Protein AF-A0A7X7U527-F1 (afdb_monomer_lite)

Foldseek 3Di:
DDPDDDDQCPPNDPDDDDDDDDPFFDFDQDPVRDTDGDWDDDALWALFHGIDDDDDDDFAKDKDKDFPADDDPPDQADWDFDKDWPDDGGQTWIWTWTFGAAFAIKIWTDPDGSHGIDIDHDPPHHPRDMDMDIDHFFDQWWKKKKWAFPVGQIDIDTDPDSCPRRDPDDDDDDDDCCNTVVSVHPPVGTDDMDIDTHDPVDDDPRGGHDDDDDDDDDDDPDPDD

Radius of gyration: 27.92 Å; chains: 1; bounding box: 60×50×92 Å

pLDDT: mean 86.86, std 13.05, range [37.19, 98.44]

Secondary structure (DSSP, 8-state):
--SS---TTGGG---------------EE-TTS-EE----SS-SSSSS-----------SSEEEEEEE-----SSTT--EEEEEES-SSTT--EEEEEE-SSS-EEEEEE-STTPPPEEEEETT--SSEEEEEEE-SPPP--EEEEEEETT--EEEEE-S-TTGGG-SS-------THHHHTTT--TTSEEEEEEEES-TTSPPTT------------SPPPPP-

Structure (mmCIF, N/CA/C/O backbone):
data_AF-A0A7X7U527-F1
#
_entry.id   AF-A0A7X7U527-F1
#
loop_
_atom_site.group_PDB
_atom_site.id
_atom_site.type_symbol
_atom_site.label_atom_id
_atom_site.label_alt_id
_atom_site.label_comp_id
_atom_site.label_asym_id
_atom_site.label_entity_id
_atom_site.label_seq_id
_atom_site.pdbx_PDB_ins_code
_atom_site.Cartn_x
_atom_site.Cartn_y
_atom_site.Cartn_z
_atom_site.occupancy
_atom_site.B_iso_or_equiv
_atom_site.auth_seq_id
_atom_site.auth_comp_id
_atom_site.auth_asym_id
_atom_site.auth_atom_id
_atom_site.pdbx_PDB_model_num
ATOM 1 N N . SER A 1 1 ? 22.675 23.707 -25.597 1.00 51.88 1 SER A N 1
ATOM 2 C CA . SER A 1 1 ? 22.208 25.063 -25.953 1.00 51.88 1 SER A CA 1
ATOM 3 C C . SER A 1 1 ? 23.170 25.639 -26.972 1.00 51.88 1 SER A C 1
ATOM 5 O O . SER A 1 1 ? 24.309 25.195 -27.008 1.00 51.88 1 SER A O 1
ATOM 7 N N . TRP A 1 2 ? 22.719 26.566 -27.815 1.00 77.50 2 TRP A N 1
ATOM 8 C CA . TRP A 1 2 ? 23.612 27.334 -28.685 1.00 77.50 2 TRP A CA 1
ATOM 9 C C . TRP A 1 2 ? 23.976 28.637 -27.975 1.00 77.50 2 TRP A C 1
ATOM 11 O O . TRP A 1 2 ? 23.095 29.243 -27.363 1.00 77.50 2 TRP A O 1
ATOM 21 N N . ASP A 1 3 ? 25.237 29.059 -28.061 1.00 84.50 3 ASP A N 1
ATOM 22 C CA . ASP A 1 3 ? 25.720 30.286 -27.406 1.00 84.50 3 ASP A CA 1
ATOM 23 C C . ASP A 1 3 ? 25.135 31.560 -28.038 1.00 84.50 3 ASP A C 1
ATOM 25 O O . ASP A 1 3 ? 25.077 32.612 -27.406 1.00 84.50 3 ASP A O 1
ATOM 29 N N . THR A 1 4 ? 24.639 31.459 -29.274 1.00 86.25 4 THR A N 1
ATOM 30 C CA . THR A 1 4 ? 23.891 32.511 -29.965 1.00 86.25 4 THR A CA 1
ATOM 31 C C . THR A 1 4 ? 22.612 31.958 -30.603 1.00 86.25 4 THR A C 1
ATOM 33 O O . THR A 1 4 ? 22.600 30.807 -31.063 1.00 86.25 4 THR A O 1
ATOM 36 N N . PRO A 1 5 ? 21.524 32.756 -30.659 1.00 84.88 5 PRO A N 1
ATOM 37 C CA . PRO A 1 5 ? 20.287 32.361 -31.324 1.00 84.88 5 PRO A CA 1
ATOM 38 C C . PRO A 1 5 ? 20.534 31.978 -32.783 1.00 84.88 5 PRO A C 1
ATOM 40 O O . PRO A 1 5 ? 21.159 32.721 -33.537 1.00 84.88 5 PRO A O 1
ATOM 43 N N . GLN A 1 6 ? 20.031 30.813 -33.180 1.00 89.75 6 GLN A N 1
ATOM 44 C CA . GLN A 1 6 ? 20.189 30.305 -34.536 1.00 89.75 6 GLN A CA 1
ATOM 45 C C . GLN A 1 6 ? 18.969 30.684 -35.378 1.00 89.75 6 GLN A C 1
ATOM 47 O O . GLN A 1 6 ? 17.833 30.442 -34.972 1.00 89.75 6 GLN A O 1
ATOM 52 N N . ASN A 1 7 ? 19.200 31.246 -36.565 1.00 88.38 7 ASN A N 1
ATOM 53 C CA . ASN A 1 7 ? 18.138 31.528 -37.525 1.00 88.38 7 ASN A CA 1
ATOM 54 C C . ASN A 1 7 ? 17.883 30.294 -38.407 1.00 88.38 7 ASN A C 1
ATOM 56 O O . ASN A 1 7 ? 18.724 29.938 -39.227 1.00 88.38 7 ASN A O 1
ATOM 60 N N . TRP A 1 8 ? 16.735 29.637 -38.229 1.00 83.19 8 TRP A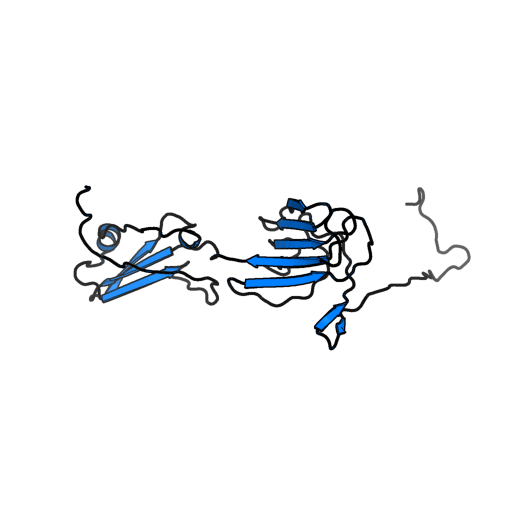 N 1
ATOM 61 C CA . TRP A 1 8 ? 16.410 28.363 -38.891 1.00 83.19 8 TRP A CA 1
ATOM 62 C C . TRP A 1 8 ? 15.622 28.531 -40.196 1.00 83.19 8 TRP A C 1
ATOM 64 O O . TRP A 1 8 ? 15.306 27.539 -40.839 1.00 83.19 8 TRP A O 1
ATOM 74 N N . THR A 1 9 ? 15.333 29.768 -40.610 1.00 87.00 9 THR A N 1
ATOM 75 C CA . THR A 1 9 ? 14.643 30.071 -41.880 1.00 87.00 9 THR A CA 1
ATOM 76 C C . THR A 1 9 ? 15.610 30.340 -43.037 1.00 87.00 9 THR A C 1
ATOM 78 O O . THR A 1 9 ? 15.197 30.680 -44.148 1.00 87.00 9 THR A O 1
ATOM 81 N N . VAL A 1 10 ? 16.920 30.213 -42.794 1.00 88.00 10 VAL A N 1
ATOM 82 C CA . VAL A 1 10 ? 17.952 30.406 -43.820 1.00 88.00 10 VAL A CA 1
ATOM 83 C C . VAL A 1 10 ? 17.762 29.426 -44.981 1.00 88.00 10 VAL A C 1
ATOM 85 O O . VAL A 1 10 ? 17.301 28.302 -44.801 1.00 88.00 10 VAL A O 1
ATOM 88 N N . ASN A 1 11 ? 18.132 29.857 -46.189 1.00 78.81 11 ASN A N 1
ATOM 89 C CA . ASN A 1 11 ? 18.044 29.061 -47.420 1.00 78.81 11 ASN A CA 1
ATOM 90 C C . ASN A 1 11 ? 16.629 28.569 -47.780 1.00 78.81 11 ASN A C 1
ATOM 92 O O . ASN A 1 11 ? 16.487 27.555 -48.457 1.00 78.81 11 ASN A O 1
ATOM 96 N N . GLY A 1 12 ? 15.586 29.290 -47.351 1.00 88.25 12 GLY A N 1
ATOM 97 C CA . GLY A 1 12 ? 14.199 28.947 -47.676 1.00 88.25 12 GLY A CA 1
ATOM 98 C C . GLY A 1 12 ? 13.681 27.715 -46.935 1.00 88.25 12 GLY A C 1
ATOM 99 O O . GLY A 1 12 ? 12.688 27.135 -47.359 1.00 88.25 12 GLY A O 1
ATOM 100 N N . ALA A 1 13 ? 14.349 27.308 -45.850 1.00 80.44 13 ALA A N 1
ATOM 101 C CA . ALA A 1 13 ? 13.876 26.236 -44.990 1.00 80.44 13 ALA A CA 1
ATOM 102 C C . ALA A 1 13 ? 12.541 26.627 -44.335 1.00 80.44 13 ALA A C 1
ATOM 104 O O . ALA A 1 13 ? 12.463 27.597 -43.580 1.00 80.44 13 ALA A O 1
ATOM 105 N N . ASP A 1 14 ? 11.498 25.853 -44.622 1.00 88.50 14 ASP A N 1
ATOM 106 C CA . ASP A 1 14 ? 10.145 26.023 -44.081 1.00 88.50 14 ASP A CA 1
ATOM 107 C C . ASP A 1 14 ? 9.706 24.850 -43.188 1.00 88.50 14 ASP A C 1
ATOM 109 O O . ASP A 1 14 ? 8.730 24.955 -42.447 1.00 88.50 14 ASP A O 1
ATOM 113 N N . THR A 1 15 ? 10.451 23.742 -43.225 1.00 77.25 15 THR A N 1
ATOM 114 C CA . THR A 1 15 ? 10.067 22.478 -42.602 1.00 77.25 15 THR A CA 1
ATOM 115 C C . THR A 1 15 ? 11.208 21.914 -41.762 1.00 77.25 15 THR A C 1
ATOM 117 O O . THR A 1 15 ? 12.285 21.598 -42.267 1.00 77.25 15 THR A O 1
ATOM 120 N N . LEU A 1 16 ? 10.946 21.705 -40.470 1.00 77.56 16 LEU A N 1
ATOM 121 C CA . LEU A 1 16 ? 11.789 20.892 -39.596 1.00 77.56 16 LEU A CA 1
ATOM 122 C C . LEU A 1 16 ? 11.308 19.439 -39.648 1.00 77.56 16 LEU A C 1
ATOM 124 O O . LEU A 1 16 ? 10.188 19.141 -39.240 1.00 77.56 16 LEU A O 1
ATOM 128 N N . SER A 1 17 ? 12.162 18.528 -40.110 1.00 71.31 17 SER A N 1
ATOM 129 C CA . SER A 1 17 ? 11.880 17.089 -40.105 1.00 71.31 17 SER A CA 1
ATOM 130 C C . SER A 1 17 ? 12.690 16.386 -39.023 1.00 71.31 17 SER A C 1
ATOM 132 O O . SER A 1 17 ? 13.910 16.527 -38.963 1.00 71.31 17 SER A O 1
ATOM 134 N N . LEU A 1 18 ? 12.016 15.598 -38.188 1.00 50.94 18 LEU A N 1
ATOM 135 C CA . LEU A 1 18 ? 12.641 14.756 -37.173 1.00 50.94 18 LEU A CA 1
ATOM 136 C C . LEU A 1 18 ? 12.289 13.294 -37.442 1.00 50.94 18 LEU A C 1
ATOM 138 O O . LEU A 1 18 ? 11.116 12.937 -37.521 1.00 50.94 18 LEU A O 1
ATOM 142 N N . TYR A 1 19 ? 13.307 12.439 -37.515 1.00 40.72 19 TYR A N 1
ATOM 143 C CA . TYR A 1 19 ? 13.113 10.995 -37.479 1.00 40.72 19 TYR A CA 1
ATOM 144 C C . TYR A 1 19 ? 13.116 10.532 -36.026 1.00 40.72 19 TYR A C 1
ATOM 146 O O . TYR A 1 19 ? 14.117 10.661 -35.325 1.00 40.72 19 TYR A O 1
ATOM 154 N N . PHE A 1 20 ? 11.995 9.979 -35.577 1.00 50.66 20 PHE A N 1
ATOM 155 C CA . PHE A 1 20 ? 11.876 9.358 -34.266 1.00 50.66 20 PHE A CA 1
ATOM 156 C C . PHE A 1 20 ? 11.342 7.935 -34.417 1.00 50.66 20 PHE A C 1
ATOM 158 O O . PHE A 1 20 ? 10.550 7.633 -35.309 1.00 50.66 20 PHE A O 1
ATOM 165 N N . ARG A 1 21 ? 11.769 7.044 -33.523 1.00 38.78 21 ARG A N 1
ATOM 166 C CA . ARG A 1 21 ? 11.203 5.704 -33.380 1.00 38.78 21 ARG A CA 1
ATOM 167 C C . ARG A 1 21 ? 10.984 5.447 -31.900 1.00 38.78 21 ARG A C 1
ATOM 169 O O . ARG A 1 21 ? 11.943 5.352 -31.142 1.00 38.78 21 ARG A O 1
ATOM 176 N N . GLY A 1 22 ? 9.726 5.332 -31.495 1.00 48.12 22 GLY A N 1
ATOM 177 C CA . GLY A 1 22 ? 9.381 4.767 -30.197 1.00 48.12 22 GLY A CA 1
ATOM 178 C C . GLY A 1 22 ? 9.316 3.245 -30.303 1.00 48.12 22 GLY A C 1
ATOM 179 O O . GLY A 1 22 ? 8.764 2.722 -31.269 1.00 48.12 22 GLY A O 1
ATOM 180 N N . TYR A 1 23 ? 9.823 2.537 -29.297 1.00 58.03 23 TYR A N 1
ATOM 181 C CA . TYR A 1 23 ? 9.447 1.147 -29.025 1.00 58.03 23 TYR A CA 1
ATOM 182 C C . TYR A 1 23 ? 8.504 1.134 -27.816 1.00 58.03 23 TYR A C 1
ATOM 184 O O . TYR A 1 23 ? 8.923 0.725 -26.734 1.00 58.03 23 TYR A O 1
ATOM 192 N N . PRO A 1 24 ? 7.260 1.643 -27.919 1.00 54.34 24 PRO A N 1
ATOM 193 C CA . PRO A 1 24 ? 6.333 1.502 -26.815 1.00 54.34 24 PRO A CA 1
ATOM 194 C C . PRO A 1 24 ? 5.980 0.020 -26.724 1.00 54.34 24 PRO A C 1
ATOM 196 O O . PRO A 1 24 ? 5.187 -0.485 -27.516 1.00 54.34 24 PRO A O 1
ATOM 199 N N . THR A 1 25 ? 6.575 -0.712 -25.785 1.00 64.12 25 THR A N 1
ATOM 200 C CA . THR A 1 25 ? 6.058 -2.033 -25.441 1.00 64.12 25 THR A CA 1
ATOM 201 C C . THR A 1 25 ? 4.656 -1.802 -24.879 1.00 64.12 25 THR A C 1
ATOM 203 O O . THR A 1 25 ? 4.460 -1.198 -23.814 1.00 64.12 25 THR A O 1
ATOM 206 N N . ALA A 1 26 ? 3.657 -2.169 -25.684 1.00 73.62 26 ALA A N 1
ATOM 207 C CA . ALA A 1 26 ? 2.259 -2.151 -25.298 1.00 73.62 26 ALA A CA 1
ATOM 208 C C . ALA A 1 26 ? 2.090 -2.925 -23.983 1.00 73.62 26 ALA A C 1
ATOM 210 O O . ALA A 1 26 ? 2.904 -3.782 -23.645 1.00 73.62 26 ALA A O 1
ATOM 211 N N . PHE A 1 27 ? 1.051 -2.591 -23.222 1.00 84.44 27 PHE A N 1
ATOM 212 C CA . PHE A 1 27 ? 0.597 -3.518 -22.197 1.00 84.44 27 PHE A CA 1
ATOM 213 C C . PHE A 1 27 ? -0.044 -4.692 -22.934 1.00 84.44 27 PHE A C 1
ATOM 215 O O . PHE A 1 27 ? -0.992 -4.482 -23.691 1.00 84.44 27 PHE A O 1
ATOM 222 N N . LEU A 1 28 ? 0.505 -5.886 -22.754 1.00 85.94 28 LEU A N 1
ATOM 223 C CA . LEU A 1 28 ? -0.014 -7.118 -23.320 1.00 85.94 28 LEU A CA 1
ATOM 224 C C . LEU A 1 28 ? -0.144 -8.135 -22.196 1.00 85.94 28 LEU A C 1
ATOM 226 O O . LEU A 1 28 ? 0.854 -8.515 -21.589 1.00 85.94 28 LEU A O 1
ATOM 230 N N . GLU A 1 29 ? -1.371 -8.569 -21.946 1.00 86.94 29 GLU A N 1
ATOM 231 C CA . GLU A 1 29 ? -1.658 -9.766 -21.168 1.00 86.94 29 GLU A CA 1
ATOM 232 C C . GLU A 1 29 ? -1.817 -10.925 -22.156 1.00 86.94 29 GLU A C 1
ATOM 234 O O . GLU A 1 29 ? -2.667 -10.888 -23.049 1.00 86.94 29 GLU A O 1
ATOM 239 N N . ASN A 1 30 ? -0.937 -11.914 -22.055 1.00 82.31 30 ASN A N 1
ATOM 240 C CA . ASN A 1 30 ? -0.965 -13.108 -22.886 1.00 82.31 30 ASN A CA 1
ATOM 241 C C . ASN A 1 30 ? -2.033 -14.086 -22.374 1.00 82.31 30 ASN A C 1
ATOM 243 O O . ASN A 1 30 ? -2.449 -14.035 -21.219 1.00 82.31 30 ASN A O 1
ATOM 247 N N . ALA A 1 31 ? -2.445 -15.036 -23.217 1.00 87.31 31 ALA A N 1
ATOM 248 C CA . ALA A 1 31 ? -3.456 -16.035 -22.851 1.00 87.31 31 ALA A CA 1
ATOM 249 C C . ALA A 1 31 ? -3.039 -16.944 -21.674 1.00 87.31 31 ALA A C 1
ATOM 251 O O . ALA A 1 31 ? -3.895 -17.542 -21.028 1.00 87.31 31 ALA A O 1
ATOM 252 N N . ASP A 1 32 ? -1.737 -17.045 -21.396 1.00 83.31 32 ASP A N 1
ATOM 253 C CA . ASP A 1 32 ? -1.179 -17.775 -20.254 1.00 83.31 32 ASP A CA 1
ATOM 254 C C . ASP A 1 32 ? -1.136 -16.943 -18.954 1.00 83.31 32 ASP A C 1
ATOM 256 O O . ASP A 1 32 ? -0.643 -17.419 -17.932 1.00 83.31 32 ASP A O 1
ATOM 260 N N . GLY A 1 33 ? -1.646 -15.706 -18.982 1.00 81.62 33 GLY A N 1
ATOM 261 C CA . GLY A 1 33 ? -1.659 -14.775 -17.854 1.00 81.62 33 GLY A CA 1
ATOM 262 C C . GLY A 1 33 ? -0.343 -14.023 -17.637 1.00 81.62 33 GLY A C 1
ATOM 263 O O . GLY A 1 33 ? -0.234 -13.250 -16.682 1.00 81.62 33 GLY A O 1
ATOM 264 N N . SER A 1 34 ? 0.671 -14.216 -18.488 1.00 84.19 34 SER A N 1
ATOM 265 C CA . SER A 1 34 ? 1.897 -13.417 -18.426 1.00 84.19 34 SER A CA 1
ATOM 266 C C . SER A 1 34 ? 1.657 -12.004 -18.959 1.00 84.19 34 SER A C 1
ATOM 268 O O . SER A 1 34 ? 0.936 -11.793 -19.934 1.00 84.19 34 SER A O 1
ATOM 270 N N . ILE A 1 35 ? 2.284 -11.015 -18.322 1.00 89.69 35 ILE A N 1
ATOM 271 C CA . ILE A 1 35 ? 2.176 -9.612 -18.719 1.00 89.69 35 ILE A CA 1
ATOM 272 C C . ILE A 1 35 ? 3.510 -9.151 -19.294 1.00 89.69 35 ILE A C 1
ATOM 274 O O . ILE A 1 35 ? 4.544 -9.218 -18.630 1.00 89.69 35 ILE A O 1
ATOM 278 N N . THR A 1 36 ? 3.470 -8.610 -20.508 1.00 87.75 36 THR A N 1
ATOM 279 C CA . THR A 1 36 ? 4.556 -7.814 -21.086 1.00 87.75 36 THR A CA 1
ATOM 280 C C . THR A 1 36 ? 4.160 -6.347 -21.029 1.00 87.75 36 THR A C 1
ATOM 282 O O . THR A 1 36 ? 3.083 -5.961 -21.477 1.00 87.75 36 THR A O 1
ATOM 285 N N . MET A 1 37 ? 5.024 -5.508 -20.463 1.00 87.19 37 MET A N 1
ATOM 286 C CA . MET A 1 37 ? 4.751 -4.083 -20.315 1.00 87.19 37 MET A CA 1
ATOM 287 C C . MET A 1 37 ? 6.021 -3.275 -20.550 1.00 87.19 37 MET A C 1
ATOM 289 O O . MET A 1 37 ? 7.063 -3.543 -19.957 1.00 87.19 37 MET A O 1
ATOM 293 N N . GLY A 1 38 ? 5.919 -2.248 -21.389 1.00 85.88 38 GLY A N 1
ATOM 294 C CA . GLY A 1 38 ? 6.937 -1.211 -21.494 1.00 85.88 38 GLY A CA 1
ATOM 295 C C . GLY A 1 38 ? 6.756 -0.167 -20.416 1.00 85.88 38 GLY A C 1
ATOM 296 O O . GLY A 1 38 ? 5.657 0.368 -20.284 1.00 85.88 38 GLY A O 1
ATOM 297 N N . ALA A 1 39 ? 7.819 0.156 -19.690 1.00 82.69 39 ALA A N 1
ATOM 298 C CA . ALA A 1 39 ? 7.824 1.210 -18.685 1.00 82.69 39 ALA A CA 1
ATOM 299 C C . ALA A 1 39 ? 8.718 2.377 -19.123 1.00 82.69 39 ALA A C 1
ATOM 301 O O . ALA A 1 39 ? 9.704 2.198 -19.836 1.00 82.69 39 ALA A O 1
ATOM 302 N N . GLY A 1 40 ? 8.355 3.577 -18.686 1.00 83.62 40 GLY A N 1
ATOM 303 C CA . GLY A 1 40 ? 9.104 4.812 -18.881 1.00 83.62 40 GLY A CA 1
ATOM 304 C C . GLY A 1 40 ? 8.685 5.829 -17.824 1.00 83.62 40 GLY A C 1
ATOM 305 O O . GLY A 1 40 ? 7.760 5.568 -17.055 1.00 83.62 40 GLY A O 1
ATOM 306 N N . GLY A 1 41 ? 9.364 6.970 -17.795 1.00 90.25 41 GLY A N 1
ATOM 307 C CA . GLY A 1 41 ? 9.207 7.990 -16.757 1.00 90.25 41 GLY A CA 1
ATOM 308 C C . GLY A 1 41 ? 10.527 8.264 -16.035 1.00 90.25 41 GLY A C 1
ATOM 309 O O . GLY A 1 41 ? 11.534 7.616 -16.322 1.00 90.25 41 GLY A O 1
ATOM 310 N N . ALA A 1 42 ? 10.529 9.272 -15.163 1.00 92.38 42 ALA A N 1
ATOM 311 C CA . ALA A 1 42 ? 11.732 9.746 -14.487 1.00 92.38 42 ALA A CA 1
ATOM 312 C C . ALA A 1 42 ? 12.250 8.770 -13.416 1.00 92.38 42 ALA A C 1
ATOM 314 O O . ALA A 1 42 ? 13.401 8.356 -13.498 1.00 92.38 42 ALA A O 1
ATOM 315 N N . ASP A 1 43 ? 11.423 8.415 -12.429 1.00 94.19 43 ASP A N 1
ATOM 316 C CA . ASP A 1 43 ? 11.661 7.356 -11.436 1.00 94.19 43 ASP A CA 1
ATOM 317 C C . ASP A 1 43 ? 10.431 7.230 -10.513 1.00 94.19 43 ASP A C 1
ATOM 319 O O . ASP A 1 43 ? 9.542 8.085 -10.519 1.00 94.19 43 ASP A O 1
ATOM 323 N N . ILE A 1 44 ? 10.416 6.205 -9.664 1.00 95.19 44 ILE A N 1
ATOM 324 C CA . ILE A 1 44 ? 9.617 6.147 -8.434 1.00 95.19 44 ILE A CA 1
ATOM 325 C C . ILE A 1 44 ? 10.578 6.379 -7.263 1.00 95.19 44 ILE A C 1
ATOM 327 O O . ILE A 1 44 ? 11.199 5.447 -6.765 1.00 95.19 44 ILE A O 1
ATOM 331 N N . TRP A 1 45 ? 10.814 7.639 -6.891 1.00 93.25 45 TRP A N 1
ATOM 332 C CA . TRP A 1 45 ? 11.814 7.962 -5.863 1.00 93.25 45 TRP A CA 1
ATOM 333 C C . TRP A 1 45 ? 11.511 9.241 -5.093 1.00 93.25 45 TRP A C 1
ATOM 335 O O . TRP A 1 45 ? 11.212 9.159 -3.907 1.00 93.25 45 TRP A O 1
ATOM 345 N N . GLY A 1 46 ? 11.617 10.406 -5.743 1.00 91.81 46 GLY A N 1
ATOM 346 C CA . GLY A 1 46 ? 11.543 11.731 -5.114 1.00 91.81 46 GLY A CA 1
ATOM 347 C C . GLY A 1 46 ? 10.160 12.074 -4.556 1.00 91.81 46 GLY A C 1
ATOM 348 O O . GLY A 1 46 ? 9.464 11.221 -4.025 1.00 91.81 46 GLY A O 1
ATOM 349 N N . ASN A 1 47 ? 9.739 13.327 -4.676 1.00 93.25 47 ASN A N 1
ATOM 350 C CA . ASN A 1 47 ? 8.401 13.752 -4.250 1.00 93.25 47 ASN A CA 1
ATOM 351 C C . ASN A 1 47 ? 7.297 13.456 -5.280 1.00 93.25 47 ASN A C 1
ATOM 353 O O . ASN A 1 47 ? 6.124 13.564 -4.950 1.00 93.25 47 ASN A O 1
ATOM 357 N N . ALA A 1 48 ? 7.652 13.085 -6.512 1.00 96.00 48 ALA A N 1
ATOM 358 C CA . ALA A 1 48 ? 6.706 12.807 -7.583 1.00 96.00 48 ALA A CA 1
ATOM 359 C C . ALA A 1 48 ? 7.164 11.601 -8.409 1.00 96.00 48 ALA A C 1
ATOM 361 O O . ALA A 1 48 ? 8.279 11.578 -8.931 1.00 96.00 48 ALA A O 1
ATOM 362 N N . ASP A 1 49 ? 6.289 10.608 -8.532 1.00 96.81 49 ASP A N 1
ATOM 363 C CA . ASP A 1 49 ? 6.542 9.385 -9.281 1.00 96.81 49 ASP A CA 1
ATOM 364 C C . ASP A 1 49 ? 6.186 9.535 -10.753 1.00 96.81 49 ASP A C 1
ATOM 366 O O . ASP A 1 49 ? 5.139 10.071 -11.117 1.00 96.81 49 ASP A O 1
ATOM 370 N N . GLN A 1 50 ? 7.035 8.972 -11.604 1.00 95.31 50 GLN A N 1
ATOM 371 C CA . GLN A 1 50 ? 6.771 8.804 -13.024 1.00 95.31 50 GLN A CA 1
ATOM 372 C C . GLN A 1 50 ? 7.209 7.408 -13.448 1.00 95.31 50 GLN A C 1
ATOM 374 O O . GLN A 1 50 ? 8.392 7.138 -13.646 1.00 95.31 50 GLN A O 1
ATOM 379 N N . PHE A 1 51 ? 6.233 6.518 -13.576 1.00 93.38 51 PHE A N 1
ATOM 380 C CA . PHE A 1 51 ? 6.414 5.128 -13.974 1.00 93.38 51 PHE A CA 1
ATOM 381 C C . PHE A 1 51 ? 5.107 4.595 -14.574 1.00 93.38 51 PHE A C 1
ATOM 383 O O . PHE A 1 51 ? 4.071 5.263 -14.536 1.00 93.38 51 PHE A O 1
ATOM 390 N N . ARG A 1 52 ? 5.140 3.377 -15.121 1.00 92.62 52 ARG A N 1
ATOM 391 C CA . ARG A 1 52 ? 3.950 2.691 -15.634 1.00 92.62 52 ARG A CA 1
ATOM 392 C C . ARG A 1 52 ? 3.605 1.503 -14.751 1.00 92.62 52 ARG A C 1
ATOM 394 O O . ARG A 1 52 ? 4.492 0.768 -14.330 1.00 92.62 52 ARG A O 1
ATOM 401 N N . PHE A 1 53 ? 2.315 1.297 -14.527 1.00 93.12 53 PHE A N 1
ATOM 402 C CA . PHE A 1 53 ? 1.801 0.158 -13.784 1.00 93.12 53 PHE A CA 1
ATOM 403 C C . PHE A 1 53 ? 0.406 -0.227 -14.281 1.00 93.12 53 PHE A C 1
ATOM 405 O O . PHE A 1 53 ? -0.338 0.607 -14.797 1.00 93.12 53 PHE A O 1
ATOM 412 N N . ALA A 1 54 ? 0.065 -1.502 -14.122 1.00 91.25 54 ALA A N 1
ATOM 413 C CA . ALA A 1 54 ? -1.305 -1.993 -14.180 1.00 91.25 54 ALA A CA 1
ATOM 414 C C . ALA A 1 54 ? -1.770 -2.206 -12.740 1.00 91.25 54 ALA A C 1
ATOM 416 O O . ALA A 1 54 ? -0.980 -2.636 -11.897 1.00 91.25 54 ALA A O 1
ATOM 417 N N . TYR A 1 55 ? -3.023 -1.874 -12.443 1.00 92.94 55 TYR A N 1
ATOM 418 C CA . TYR A 1 55 ? -3.520 -1.908 -11.075 1.00 92.94 55 TYR A CA 1
ATOM 419 C C . TYR A 1 55 ? -4.940 -2.436 -10.981 1.00 92.94 55 TYR A C 1
ATOM 421 O O . TYR A 1 55 ? -5.730 -2.394 -11.923 1.00 92.94 55 TYR A O 1
ATOM 429 N N . LYS A 1 56 ? -5.256 -2.871 -9.767 1.00 89.62 56 LYS A N 1
ATOM 430 C CA . LYS A 1 56 ? -6.604 -3.084 -9.271 1.00 89.62 56 LYS A CA 1
ATOM 431 C C . LYS A 1 56 ? -6.681 -2.453 -7.887 1.00 89.62 56 LYS A C 1
ATOM 433 O O . LYS A 1 56 ? -5.688 -2.439 -7.162 1.00 89.62 56 LYS A O 1
ATOM 438 N N . GLN A 1 57 ? -7.848 -1.936 -7.525 1.00 90.69 57 GLN A N 1
ATOM 439 C CA . GLN A 1 57 ? -8.071 -1.418 -6.181 1.00 90.69 57 GLN A CA 1
ATOM 440 C C . GLN A 1 57 ? -7.956 -2.550 -5.149 1.00 90.69 57 GLN A C 1
ATOM 442 O O . GLN A 1 57 ? -8.560 -3.612 -5.316 1.00 90.69 57 GLN A O 1
ATOM 447 N N . LEU A 1 58 ? -7.194 -2.301 -4.084 1.00 84.00 58 LEU A N 1
ATOM 448 C CA . LEU A 1 58 ? -7.086 -3.166 -2.914 1.00 84.00 58 LEU A CA 1
ATOM 449 C C . LEU A 1 58 ? -7.743 -2.466 -1.720 1.00 84.00 58 LEU A C 1
ATOM 451 O O . LEU A 1 58 ? -7.288 -1.405 -1.301 1.00 84.00 58 LEU A O 1
ATOM 455 N N . SER A 1 59 ? -8.773 -3.083 -1.147 1.00 80.75 59 SER A N 1
ATOM 456 C CA . SER A 1 59 ? -9.377 -2.660 0.120 1.00 80.75 59 SER A CA 1
ATOM 457 C C . SER A 1 59 ? -8.928 -3.608 1.229 1.00 80.75 59 SER A C 1
ATOM 459 O O . SER A 1 59 ? -8.996 -4.819 1.053 1.00 80.75 59 SER A O 1
ATOM 461 N N . GLY A 1 60 ? -8.479 -3.054 2.356 1.00 75.06 60 GLY A N 1
ATOM 462 C CA . GLY A 1 60 ? -7.957 -3.826 3.489 1.00 75.06 60 GLY A CA 1
ATOM 463 C C . GLY A 1 60 ? -6.706 -4.646 3.176 1.00 75.06 60 GLY A C 1
ATOM 464 O O . GLY A 1 60 ? -5.968 -4.382 2.220 1.00 75.06 60 GLY A O 1
ATOM 465 N N . ASP A 1 61 ? -6.470 -5.640 4.017 1.00 81.31 61 ASP A N 1
ATOM 466 C CA . ASP A 1 61 ? -5.312 -6.513 3.917 1.00 81.31 61 ASP A CA 1
ATOM 467 C C . ASP A 1 61 ? -5.268 -7.264 2.588 1.00 81.31 61 ASP A C 1
ATOM 469 O O . ASP A 1 61 ? -6.284 -7.644 2.002 1.00 81.31 61 ASP A O 1
ATOM 473 N N . GLY A 1 62 ? -4.056 -7.517 2.110 1.00 85.75 62 GLY A N 1
ATOM 474 C CA . GLY A 1 62 ? -3.879 -8.296 0.900 1.00 85.75 62 GLY A CA 1
ATOM 475 C C . GLY A 1 62 ? -2.430 -8.475 0.511 1.00 85.75 62 GLY A C 1
ATOM 476 O O . GLY A 1 62 ? -1.536 -7.758 0.960 1.00 85.75 62 GLY A O 1
ATOM 477 N N . SER A 1 63 ? -2.206 -9.443 -0.369 1.00 92.69 63 SER A N 1
ATOM 478 C CA . SER A 1 63 ? -0.905 -9.675 -0.976 1.00 92.69 63 SER A CA 1
ATOM 479 C C . SER A 1 63 ? -0.971 -9.495 -2.482 1.00 92.69 63 SER A C 1
ATOM 481 O O . SER A 1 63 ? -1.937 -9.895 -3.126 1.00 92.69 63 SER A O 1
ATOM 483 N N . ILE A 1 64 ? 0.113 -8.973 -3.043 1.00 95.19 64 ILE A N 1
ATOM 484 C CA . ILE A 1 64 ? 0.390 -9.004 -4.474 1.00 95.19 64 ILE A CA 1
ATOM 485 C C . ILE A 1 64 ? 1.695 -9.768 -4.691 1.00 95.19 64 ILE A C 1
ATOM 487 O O . ILE A 1 64 ? 2.686 -9.544 -3.994 1.00 95.19 64 ILE A O 1
ATOM 491 N N . ILE A 1 65 ? 1.673 -10.720 -5.621 1.00 95.44 65 ILE A N 1
ATOM 492 C CA . ILE A 1 65 ? 2.792 -11.613 -5.925 1.00 95.44 65 ILE A CA 1
ATOM 493 C C . ILE A 1 65 ? 2.982 -11.612 -7.436 1.00 95.44 65 ILE A C 1
ATOM 495 O O . ILE A 1 65 ? 2.007 -11.751 -8.171 1.00 95.44 65 ILE A O 1
ATOM 499 N N . ALA A 1 66 ? 4.223 -11.486 -7.895 1.00 93.88 66 ALA A N 1
ATOM 500 C CA . ALA A 1 66 ? 4.557 -11.640 -9.305 1.00 93.88 66 ALA A CA 1
ATOM 501 C C . ALA A 1 66 ? 5.929 -12.294 -9.469 1.00 93.88 66 ALA A C 1
ATOM 503 O O . ALA A 1 66 ? 6.842 -12.066 -8.672 1.00 93.88 66 ALA A O 1
ATOM 504 N N . ARG A 1 67 ? 6.086 -13.081 -10.535 1.00 95.56 67 ARG A N 1
ATOM 505 C CA . ARG A 1 67 ? 7.398 -13.512 -11.013 1.00 95.56 67 ARG A CA 1
ATOM 506 C C . ARG A 1 67 ? 7.877 -12.501 -12.038 1.00 95.56 67 ARG A C 1
ATOM 508 O O . ARG A 1 67 ? 7.265 -12.344 -13.089 1.00 95.56 67 ARG A O 1
ATOM 515 N N . VAL A 1 68 ? 8.982 -11.834 -11.741 1.00 96.44 68 VAL A N 1
ATOM 516 C CA . VAL A 1 68 ? 9.718 -11.073 -12.746 1.00 96.44 68 VAL A CA 1
ATOM 517 C C . VAL A 1 68 ? 10.490 -12.093 -13.563 1.00 96.44 68 VAL A C 1
ATOM 519 O O . VAL A 1 68 ? 11.479 -12.622 -13.071 1.00 96.44 68 VAL A O 1
ATOM 522 N N . ASP A 1 69 ? 10.000 -12.434 -14.752 1.00 93.12 69 ASP A N 1
ATOM 523 C CA . ASP A 1 69 ? 10.629 -13.450 -15.603 1.00 93.12 69 ASP A CA 1
ATOM 524 C C . ASP A 1 69 ? 11.879 -12.902 -16.304 1.00 93.12 69 ASP A C 1
ATOM 526 O O . ASP A 1 69 ? 12.969 -13.454 -16.182 1.00 93.12 69 ASP A O 1
ATOM 530 N N . SER A 1 70 ? 11.741 -11.748 -16.954 1.00 90.62 70 SER A N 1
ATOM 531 C CA . SER A 1 70 ? 12.839 -11.033 -17.597 1.00 90.62 70 SER A CA 1
ATOM 532 C C . SER A 1 70 ? 12.600 -9.523 -17.580 1.00 90.62 70 SER A C 1
ATOM 534 O O . SER A 1 70 ? 11.503 -9.043 -17.290 1.00 90.62 70 SER A O 1
ATOM 536 N N . MET A 1 71 ? 13.654 -8.758 -17.864 1.00 90.88 71 MET A N 1
ATOM 537 C CA . MET A 1 71 ? 13.585 -7.309 -18.025 1.00 90.88 71 MET A CA 1
ATOM 538 C C . MET A 1 71 ? 14.657 -6.830 -19.001 1.00 90.88 71 MET A C 1
ATOM 540 O O . MET A 1 71 ? 15.722 -7.437 -19.109 1.00 90.88 71 MET A O 1
ATOM 544 N N . VAL A 1 72 ? 14.400 -5.705 -19.663 1.00 90.56 72 VAL A N 1
ATOM 545 C CA . VAL A 1 72 ? 15.410 -5.002 -20.460 1.00 90.56 72 VAL A CA 1
ATOM 546 C C . VAL A 1 72 ? 16.015 -3.898 -19.601 1.00 90.56 72 VAL A C 1
ATOM 548 O O . VAL A 1 72 ? 15.307 -3.003 -19.143 1.00 90.56 72 VAL A O 1
ATOM 551 N N . ALA A 1 73 ? 17.324 -3.967 -19.372 1.00 89.75 73 ALA A N 1
ATOM 552 C CA . ALA A 1 73 ? 18.050 -3.002 -18.556 1.00 89.75 73 ALA A CA 1
ATOM 553 C C . ALA A 1 73 ? 18.257 -1.683 -19.319 1.00 89.75 73 ALA A C 1
ATOM 555 O O . ALA A 1 73 ? 19.212 -1.544 -20.080 1.00 89.75 73 ALA A O 1
ATOM 556 N N . ALA A 1 74 ? 17.375 -0.705 -19.106 1.00 89.12 74 ALA A N 1
ATOM 557 C CA . ALA A 1 74 ? 17.585 0.656 -19.607 1.00 89.12 74 ALA A CA 1
ATOM 558 C C . ALA A 1 74 ? 18.650 1.402 -18.782 1.00 89.12 74 ALA A C 1
ATOM 560 O O . ALA A 1 74 ? 19.374 2.245 -19.304 1.00 89.12 74 ALA A O 1
ATOM 561 N N . ASN A 1 75 ? 18.751 1.087 -17.488 1.00 92.19 75 ASN A N 1
ATOM 562 C CA . ASN A 1 75 ? 19.831 1.502 -16.595 1.00 92.19 75 ASN A CA 1
ATOM 563 C C . ASN A 1 75 ? 19.963 0.503 -15.423 1.00 92.19 75 ASN A C 1
ATOM 565 O O . ASN A 1 75 ? 19.118 -0.375 -15.246 1.00 92.19 75 ASN A O 1
ATOM 569 N N . ALA A 1 76 ? 21.007 0.643 -14.598 1.00 94.62 76 ALA A N 1
ATOM 570 C CA . ALA A 1 76 ? 21.273 -0.256 -13.463 1.00 94.62 76 ALA A CA 1
ATOM 571 C C . ALA A 1 76 ? 20.136 -0.309 -12.414 1.00 94.62 76 ALA A C 1
ATOM 573 O O . ALA A 1 76 ? 20.035 -1.272 -11.653 1.00 94.62 76 ALA A O 1
ATOM 574 N N . TRP A 1 77 ? 19.281 0.715 -12.386 1.00 95.00 77 TRP A N 1
ATOM 575 C CA . TRP A 1 77 ? 18.131 0.890 -11.498 1.00 95.00 77 TRP A CA 1
ATOM 576 C C . TRP A 1 77 ? 16.787 0.775 -12.222 1.00 95.00 77 TRP A C 1
ATOM 578 O O . TRP A 1 77 ? 15.776 1.241 -11.695 1.00 95.00 77 TRP A O 1
ATOM 588 N N . THR A 1 78 ? 16.737 0.151 -13.407 1.00 94.69 78 THR A N 1
ATOM 589 C CA . THR A 1 78 ? 15.459 -0.291 -13.978 1.00 94.69 78 THR A CA 1
ATOM 590 C C . THR A 1 78 ? 14.749 -1.165 -12.945 1.00 94.69 78 THR A C 1
ATOM 592 O O . THR A 1 78 ? 15.371 -2.045 -12.355 1.00 94.69 78 THR A O 1
ATOM 595 N N . LYS A 1 79 ? 13.465 -0.900 -12.689 1.00 96.12 79 LYS A N 1
ATOM 596 C CA . LYS A 1 79 ? 12.698 -1.586 -11.644 1.00 96.12 79 LYS A CA 1
ATOM 597 C C . LYS A 1 79 ? 11.536 -2.332 -12.281 1.00 96.12 79 LYS A C 1
ATOM 599 O O . LYS A 1 79 ? 10.716 -1.723 -12.965 1.00 96.12 79 LYS A O 1
ATOM 604 N N . VAL A 1 80 ? 11.449 -3.635 -12.029 1.00 96.38 80 VAL A N 1
ATOM 605 C CA . VAL A 1 80 ? 10.286 -4.455 -12.394 1.00 96.38 80 VAL A CA 1
ATOM 606 C C . VAL A 1 80 ? 9.838 -5.215 -11.156 1.00 96.38 80 VAL A C 1
ATOM 608 O O . VAL A 1 80 ? 10.653 -5.852 -10.491 1.00 96.38 80 VAL A O 1
ATOM 611 N N . GLY A 1 81 ? 8.556 -5.128 -10.812 1.00 96.69 81 GLY A N 1
ATOM 612 C CA . GLY A 1 81 ? 8.043 -5.763 -9.607 1.00 96.69 81 GLY A CA 1
ATOM 613 C C . GLY A 1 81 ? 6.618 -5.364 -9.268 1.00 96.69 81 GLY A C 1
ATOM 614 O O . GLY A 1 81 ? 5.824 -5.044 -10.150 1.00 96.69 81 GLY A O 1
ATOM 615 N N . VAL A 1 82 ? 6.305 -5.398 -7.977 1.00 97.94 82 VAL A N 1
ATOM 616 C CA . VAL A 1 82 ? 4.963 -5.150 -7.442 1.00 97.94 82 VAL A CA 1
ATOM 617 C C . VAL A 1 82 ? 4.984 -3.961 -6.494 1.00 97.94 82 VAL A C 1
ATOM 619 O O . VAL A 1 82 ? 5.960 -3.746 -5.776 1.00 97.94 82 VAL A O 1
ATOM 622 N N . THR A 1 83 ? 3.895 -3.197 -6.469 1.00 97.69 83 THR A N 1
ATOM 623 C CA . THR A 1 83 ? 3.720 -2.066 -5.556 1.00 97.69 83 THR A CA 1
ATOM 624 C C . THR A 1 83 ? 2.304 -2.041 -4.992 1.00 97.69 83 THR A C 1
ATOM 626 O O . THR A 1 83 ? 1.355 -2.447 -5.663 1.00 97.69 83 THR A O 1
ATOM 629 N N . ILE A 1 84 ? 2.172 -1.569 -3.756 1.00 96.62 84 ILE A N 1
ATOM 630 C CA . ILE A 1 84 ? 0.908 -1.149 -3.152 1.00 96.62 84 ILE A CA 1
ATOM 631 C C . ILE A 1 84 ? 1.020 0.360 -2.929 1.00 96.62 84 ILE A C 1
ATOM 633 O O . ILE A 1 84 ? 1.988 0.826 -2.325 1.00 96.62 84 ILE A O 1
ATOM 637 N N . ARG A 1 85 ? 0.042 1.113 -3.434 1.00 95.38 85 ARG A N 1
ATOM 638 C CA . ARG A 1 85 ? -0.020 2.579 -3.361 1.00 95.38 85 ARG A CA 1
ATOM 639 C C . ARG A 1 85 ? -1.334 3.011 -2.738 1.00 95.38 85 ARG A C 1
ATOM 641 O O . ARG A 1 85 ? -2.349 2.351 -2.950 1.00 95.38 85 ARG A O 1
ATOM 648 N N . GLU A 1 86 ? -1.305 4.120 -2.012 1.00 91.44 86 GLU A N 1
ATOM 649 C CA . GLU A 1 86 ? -2.504 4.709 -1.414 1.00 91.44 86 GLU A CA 1
ATOM 650 C C . GLU A 1 86 ? -3.465 5.258 -2.480 1.00 91.44 86 GLU A C 1
ATOM 652 O O . GLU A 1 86 ? -4.675 5.074 -2.386 1.00 91.44 86 GLU A O 1
ATOM 657 N N . ASN A 1 87 ? -2.933 5.918 -3.510 1.00 92.19 87 ASN A N 1
ATOM 658 C CA . ASN A 1 87 ? -3.704 6.505 -4.606 1.00 92.19 87 ASN A CA 1
ATOM 659 C C . ASN A 1 87 ? -2.856 6.631 -5.894 1.00 92.19 87 ASN A C 1
ATOM 661 O O . ASN A 1 87 ? -1.713 6.165 -5.967 1.00 92.19 87 ASN A O 1
ATOM 665 N N . LEU A 1 88 ? -3.444 7.229 -6.934 1.00 94.50 88 LEU A N 1
ATOM 666 C CA . LEU A 1 88 ? -2.829 7.380 -8.259 1.00 94.50 88 LEU A CA 1
ATOM 667 C C . LEU A 1 88 ? -2.016 8.675 -8.421 1.00 94.50 88 LEU A C 1
ATOM 669 O O . LEU A 1 88 ? -1.421 8.876 -9.477 1.00 94.50 88 LEU A O 1
ATOM 673 N N . GLU A 1 89 ? -1.964 9.532 -7.399 1.00 96.75 89 GLU A N 1
ATOM 674 C CA . GLU A 1 89 ? -1.218 10.789 -7.457 1.00 96.75 89 GLU A CA 1
ATOM 675 C C . GLU A 1 89 ? 0.297 10.543 -7.444 1.00 96.75 89 GLU A C 1
ATOM 677 O O . GLU A 1 89 ? 0.803 9.547 -6.906 1.00 96.75 89 GLU A O 1
ATOM 682 N N . ALA A 1 90 ? 1.047 11.480 -8.026 1.00 96.38 90 ALA A N 1
ATOM 683 C CA . ALA A 1 90 ? 2.493 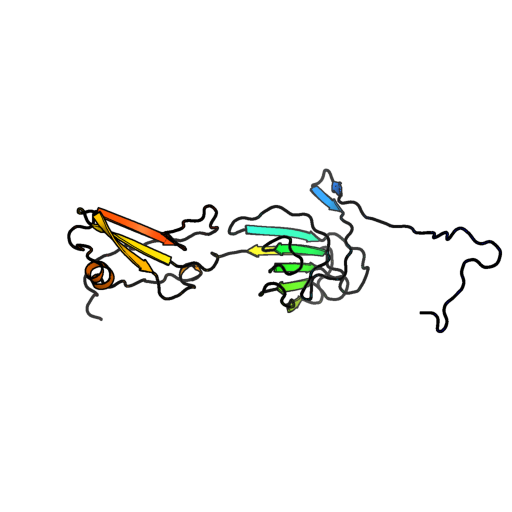11.343 -8.182 1.00 96.38 90 ALA A CA 1
ATOM 684 C C . ALA A 1 90 ? 3.222 11.232 -6.829 1.00 96.38 90 ALA A C 1
ATOM 686 O O . ALA A 1 90 ? 4.159 10.447 -6.707 1.00 96.38 90 ALA A O 1
ATOM 687 N N . GLY A 1 91 ? 2.778 11.955 -5.801 1.00 93.69 91 GLY A N 1
ATOM 688 C CA . GLY A 1 91 ? 3.376 11.930 -4.462 1.00 93.69 91 GLY A CA 1
ATOM 689 C C . GLY A 1 91 ? 2.801 10.886 -3.506 1.00 93.69 91 GLY A C 1
ATOM 690 O O . GLY A 1 91 ? 3.042 10.969 -2.302 1.00 93.69 91 GLY A O 1
ATOM 691 N N . SER A 1 92 ? 2.037 9.907 -4.002 1.00 95.56 92 SER A N 1
ATOM 692 C CA . SER A 1 92 ? 1.334 8.926 -3.163 1.00 95.56 92 SER A CA 1
ATOM 693 C C . SER A 1 92 ? 2.256 8.146 -2.227 1.00 95.56 92 SER A C 1
ATOM 695 O O . SER A 1 92 ? 3.363 7.763 -2.619 1.00 95.56 92 SER A O 1
ATOM 697 N N . ARG A 1 93 ? 1.787 7.834 -1.014 1.00 95.00 93 ARG A N 1
ATOM 698 C CA . ARG A 1 93 ? 2.456 6.858 -0.144 1.00 95.00 93 ARG 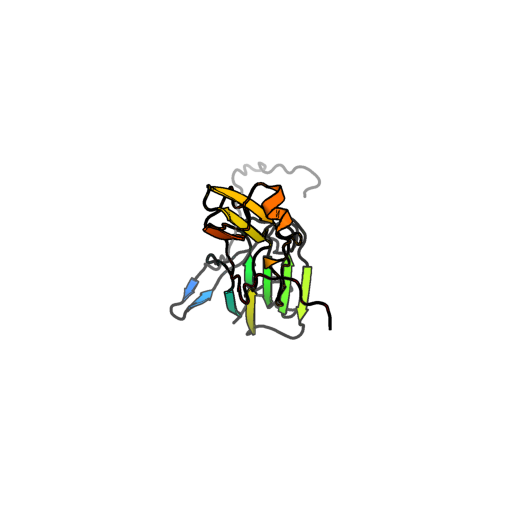A CA 1
ATOM 699 C C . ARG A 1 93 ? 2.452 5.488 -0.813 1.00 95.00 93 ARG A C 1
ATOM 701 O O . ARG A 1 93 ? 1.455 5.076 -1.414 1.00 95.00 93 ARG A O 1
ATOM 708 N N . HIS A 1 94 ? 3.570 4.774 -0.727 1.00 95.94 94 HIS A N 1
ATOM 709 C CA . HIS A 1 94 ? 3.711 3.481 -1.395 1.00 95.94 94 HIS A CA 1
ATOM 710 C C . HIS A 1 94 ? 4.715 2.560 -0.715 1.00 95.94 94 HIS A C 1
ATOM 712 O O . HIS A 1 94 ? 5.597 3.005 0.020 1.00 95.94 94 HIS A O 1
ATOM 718 N N . ALA A 1 95 ? 4.580 1.272 -1.014 1.00 97.12 95 ALA A N 1
ATOM 719 C CA . ALA A 1 95 ? 5.609 0.263 -0.828 1.00 97.12 95 ALA A CA 1
ATOM 720 C C . ALA A 1 95 ? 5.782 -0.511 -2.141 1.00 97.12 95 ALA A C 1
ATOM 722 O O . ALA A 1 95 ? 4.802 -0.844 -2.812 1.00 97.12 95 ALA A O 1
ATOM 723 N N . MET A 1 96 ? 7.019 -0.807 -2.517 1.00 98.12 96 MET A N 1
ATOM 724 C CA . MET A 1 96 ? 7.384 -1.510 -3.743 1.00 98.12 96 MET A CA 1
ATOM 725 C C . MET A 1 96 ? 8.468 -2.541 -3.444 1.00 98.12 96 MET A C 1
ATOM 727 O O . MET A 1 96 ? 9.443 -2.234 -2.766 1.00 98.12 96 MET A O 1
ATOM 731 N N . VAL A 1 97 ? 8.320 -3.749 -3.990 1.00 98.44 97 VAL A N 1
ATOM 732 C CA . VAL A 1 97 ? 9.419 -4.718 -4.106 1.00 98.44 97 VAL A CA 1
ATOM 733 C C . VAL A 1 97 ? 9.692 -4.912 -5.581 1.00 98.44 97 VAL A C 1
ATOM 735 O O . VAL A 1 97 ? 8.786 -5.271 -6.338 1.00 98.44 97 VAL A O 1
ATOM 738 N N . ALA A 1 98 ? 10.937 -4.693 -5.988 1.00 98.00 98 ALA A N 1
ATOM 739 C CA . ALA A 1 98 ? 11.325 -4.793 -7.383 1.00 98.00 98 ALA A CA 1
ATOM 740 C C . ALA A 1 98 ? 12.688 -5.439 -7.569 1.00 98.00 98 ALA A C 1
ATOM 742 O O . ALA A 1 98 ? 13.614 -5.227 -6.793 1.00 98.00 98 ALA A O 1
ATOM 743 N N . VAL A 1 99 ? 12.808 -6.208 -8.643 1.00 98.44 99 VAL A N 1
ATOM 744 C CA . VAL A 1 99 ? 14.084 -6.708 -9.143 1.00 98.44 99 VAL A CA 1
ATOM 745 C C . VAL A 1 99 ? 14.726 -5.600 -9.980 1.00 98.44 99 VAL A C 1
ATOM 747 O O . VAL A 1 99 ? 14.029 -4.894 -10.718 1.00 98.44 99 VAL A O 1
ATOM 750 N N . THR A 1 100 ? 16.046 -5.464 -9.880 1.00 97.62 100 THR A N 1
ATOM 751 C CA . THR A 1 100 ? 16.851 -4.546 -10.695 1.00 97.62 100 THR A CA 1
ATOM 752 C C . THR A 1 100 ? 17.930 -5.308 -11.472 1.00 97.62 100 THR A C 1
ATOM 754 O O . THR A 1 100 ? 18.336 -6.388 -11.035 1.00 97.62 100 THR A O 1
ATOM 757 N N . PRO A 1 101 ? 18.440 -4.773 -12.599 1.00 95.56 101 PRO A N 1
ATOM 758 C CA . PRO A 1 101 ? 19.473 -5.452 -13.381 1.00 95.56 101 PRO A CA 1
ATOM 759 C C . PRO A 1 101 ? 20.807 -5.640 -12.656 1.00 95.56 101 PRO A C 1
ATOM 761 O O . PRO A 1 101 ? 21.516 -6.604 -12.930 1.00 95.56 101 PRO A O 1
ATOM 764 N N . SER A 1 102 ? 21.193 -4.701 -11.783 1.00 94.44 102 SER A N 1
ATOM 765 C CA . SER A 1 102 ? 22.555 -4.667 -11.221 1.00 94.44 102 SER A CA 1
ATOM 766 C C . SER A 1 102 ? 22.624 -4.368 -9.724 1.00 94.44 102 SER A C 1
ATOM 768 O O . SER A 1 102 ? 23.706 -4.441 -9.152 1.00 94.44 102 SER A O 1
ATOM 770 N N . ASN A 1 103 ? 21.500 -4.057 -9.074 1.00 96.81 103 ASN A N 1
ATOM 771 C CA . ASN A 1 103 ? 21.460 -3.665 -7.661 1.00 96.81 103 ASN A CA 1
ATOM 772 C C . ASN A 1 103 ? 20.660 -4.638 -6.782 1.00 96.81 103 ASN A C 1
ATOM 774 O O . ASN A 1 103 ? 20.337 -4.329 -5.635 1.00 96.81 103 ASN A O 1
ATOM 778 N N . GLY A 1 104 ? 20.365 -5.830 -7.303 1.00 97.62 104 GLY A N 1
ATOM 779 C CA . GLY A 1 104 ? 19.626 -6.845 -6.571 1.00 97.62 104 GLY A CA 1
ATOM 780 C C . GLY A 1 104 ? 18.116 -6.615 -6.570 1.00 97.62 104 GLY A C 1
ATOM 781 O O . GLY A 1 104 ? 17.552 -6.004 -7.483 1.00 97.62 104 GLY A O 1
ATOM 782 N N . VAL A 1 105 ? 17.464 -7.090 -5.511 1.00 98.38 105 VAL A N 1
ATOM 783 C CA . VAL A 1 105 ? 16.059 -6.796 -5.206 1.00 98.38 105 VAL A CA 1
ATOM 784 C C . VAL A 1 105 ? 16.001 -5.622 -4.238 1.00 98.38 105 VAL A C 1
ATOM 786 O O . VAL A 1 105 ? 16.656 -5.640 -3.199 1.00 98.38 105 VAL A O 1
ATOM 789 N N . THR A 1 106 ? 15.204 -4.611 -4.561 1.00 98.06 106 THR A N 1
ATOM 790 C CA . THR A 1 106 ? 14.981 -3.436 -3.720 1.00 98.06 106 THR A CA 1
ATOM 791 C C . THR A 1 106 ? 13.596 -3.485 -3.087 1.00 98.06 106 THR A C 1
ATOM 793 O O . THR A 1 106 ? 12.613 -3.802 -3.762 1.00 98.06 106 THR A O 1
ATOM 796 N N . PHE A 1 107 ? 13.521 -3.176 -1.794 1.00 98.06 107 PHE A N 1
ATOM 797 C CA . PHE A 1 107 ? 12.293 -2.739 -1.143 1.00 98.06 107 PHE A CA 1
ATOM 798 C C . PHE A 1 107 ? 12.362 -1.223 -0.979 1.00 98.06 107 PHE A C 1
ATOM 800 O O . PHE A 1 107 ? 13.233 -0.707 -0.279 1.00 98.06 107 PHE A O 1
ATOM 807 N N . LEU A 1 108 ? 11.435 -0.527 -1.623 1.00 97.00 108 LEU A N 1
ATOM 808 C CA . LEU A 1 108 ? 11.331 0.923 -1.677 1.00 97.00 108 LEU A CA 1
ATOM 809 C C . LEU A 1 108 ? 10.006 1.352 -1.041 1.00 97.00 108 LEU A C 1
ATOM 811 O O . LEU A 1 108 ? 8.976 0.739 -1.312 1.00 97.00 108 LEU A O 1
ATOM 815 N N . ASN A 1 109 ? 10.004 2.408 -0.230 1.00 96.44 109 ASN A N 1
ATOM 816 C CA . ASN A 1 109 ? 8.775 2.938 0.362 1.00 96.44 109 ASN A CA 1
ATOM 817 C C . ASN A 1 109 ? 8.777 4.467 0.471 1.00 96.44 109 ASN A C 1
ATOM 819 O O . ASN A 1 109 ? 9.827 5.074 0.692 1.00 96.44 109 ASN A O 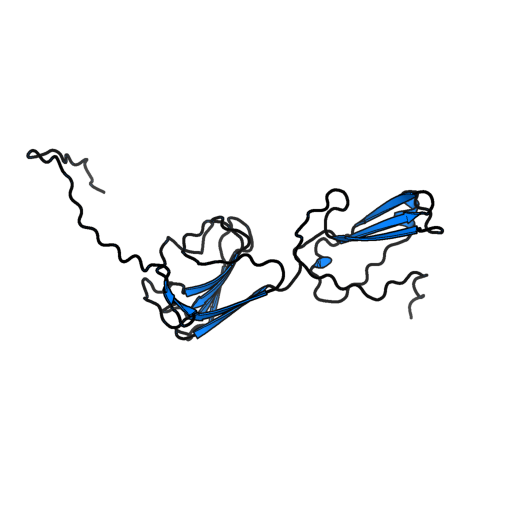1
ATOM 823 N N . ARG A 1 110 ? 7.587 5.071 0.385 1.00 96.69 110 ARG A N 1
ATOM 824 C CA . ARG A 1 110 ? 7.316 6.469 0.751 1.00 96.69 110 ARG A CA 1
ATOM 825 C C . ARG A 1 110 ? 6.297 6.496 1.888 1.00 96.69 110 ARG A C 1
ATOM 827 O O . ARG A 1 110 ? 5.136 6.148 1.681 1.00 96.69 110 ARG A O 1
ATOM 834 N N . ALA A 1 111 ? 6.728 6.951 3.065 1.00 89.19 111 ALA A N 1
ATOM 835 C CA . ALA A 1 111 ? 5.888 7.009 4.264 1.00 89.19 111 ALA A CA 1
ATOM 836 C C . ALA A 1 111 ? 4.988 8.257 4.338 1.00 89.19 111 ALA A C 1
ATOM 838 O O . ALA A 1 111 ? 3.922 8.206 4.948 1.00 89.19 111 ALA A O 1
ATOM 839 N N . THR A 1 112 ? 5.395 9.360 3.703 1.00 88.56 112 THR A N 1
ATOM 840 C CA . THR A 1 112 ? 4.694 10.654 3.752 1.00 88.56 112 THR A CA 1
ATOM 841 C C . THR A 1 112 ? 4.350 11.115 2.344 1.00 88.56 112 THR A C 1
ATOM 843 O O . THR A 1 112 ? 5.212 11.064 1.469 1.00 88.56 112 THR A O 1
ATOM 846 N N . THR A 1 113 ? 3.120 11.583 2.125 1.00 90.81 113 THR A N 1
ATOM 847 C CA . THR A 1 113 ? 2.694 12.183 0.851 1.00 90.81 113 THR A CA 1
ATOM 848 C C . THR A 1 113 ? 3.645 13.303 0.432 1.00 90.81 113 THR A C 1
ATOM 850 O O . THR A 1 113 ? 4.065 14.097 1.273 1.00 90.81 113 THR A O 1
ATOM 853 N N . ASP A 1 114 ? 4.029 13.317 -0.845 1.00 91.06 114 ASP A N 1
ATOM 854 C CA . ASP A 1 114 ? 5.012 14.240 -1.441 1.00 91.06 114 ASP A CA 1
ATOM 855 C C . ASP A 1 114 ? 6.415 14.203 -0.789 1.00 91.06 114 ASP A C 1
ATOM 857 O O . ASP A 1 114 ? 7.275 15.039 -1.068 1.00 91.06 114 ASP A O 1
ATOM 861 N N . GLY A 1 115 ? 6.684 13.220 0.074 1.00 92.25 115 GLY A N 1
ATOM 862 C CA . GLY A 1 115 ? 8.000 12.970 0.656 1.00 92.25 115 GLY A CA 1
ATOM 863 C C . GLY A 1 115 ? 8.925 12.195 -0.284 1.00 92.25 115 GLY A C 1
ATOM 864 O O . GLY A 1 115 ? 8.489 11.586 -1.259 1.00 92.25 115 GLY A O 1
ATOM 865 N N . ALA A 1 116 ? 10.221 12.167 0.028 1.00 94.19 116 ALA A N 1
ATOM 866 C CA . ALA A 1 116 ? 11.163 11.285 -0.658 1.00 94.19 116 ALA A CA 1
ATOM 867 C C . ALA A 1 116 ? 10.976 9.821 -0.221 1.00 94.19 116 ALA A C 1
ATOM 869 O O . ALA A 1 116 ? 10.645 9.539 0.933 1.00 94.19 116 ALA A O 1
ATOM 870 N N . SER A 1 117 ? 11.222 8.890 -1.139 1.00 96.31 117 SER A N 1
ATOM 871 C CA . SER A 1 117 ? 11.242 7.460 -0.840 1.00 96.31 117 SER A CA 1
ATOM 872 C C . SER A 1 117 ? 12.550 7.052 -0.153 1.00 96.31 117 SER A C 1
ATOM 874 O O . SER A 1 117 ? 13.590 7.694 -0.302 1.00 96.31 117 SER A O 1
ATOM 876 N N . THR A 1 118 ? 12.503 5.942 0.576 1.00 96.88 118 THR A N 1
ATOM 877 C CA . THR A 1 118 ? 13.662 5.275 1.181 1.00 96.88 118 THR A CA 1
ATOM 878 C C . THR A 1 118 ? 13.724 3.827 0.712 1.00 96.88 118 THR A C 1
ATOM 880 O O . THR A 1 118 ? 12.686 3.244 0.392 1.00 96.88 118 THR A O 1
ATOM 883 N N . GLN A 1 119 ? 14.922 3.235 0.660 1.00 97.19 119 GLN A N 1
ATOM 884 C CA . GLN A 1 119 ? 15.090 1.857 0.195 1.00 97.19 119 GLN A CA 1
ATOM 885 C C . GLN A 1 119 ? 16.015 1.020 1.074 1.00 97.19 119 GLN A C 1
ATOM 887 O O . GLN A 1 119 ? 16.966 1.532 1.666 1.00 97.19 119 GLN A O 1
ATOM 892 N N . ILE A 1 120 ? 15.776 -0.288 1.051 1.00 97.69 120 ILE A N 1
ATOM 893 C CA . ILE A 1 120 ? 16.716 -1.330 1.466 1.00 97.69 120 ILE A CA 1
ATOM 894 C C . ILE A 1 120 ? 16.898 -2.308 0.304 1.00 97.69 120 ILE A C 1
ATOM 896 O O . ILE A 1 120 ? 15.951 -2.589 -0.431 1.00 97.69 120 ILE A O 1
ATOM 900 N N . ASN A 1 121 ? 18.111 -2.828 0.127 1.00 97.19 121 ASN A N 1
ATOM 901 C CA . ASN A 1 121 ? 18.437 -3.700 -0.999 1.00 97.19 121 ASN A CA 1
ATOM 902 C C . ASN A 1 121 ? 18.971 -5.042 -0.514 1.00 97.19 121 ASN A C 1
ATOM 904 O O . ASN A 1 121 ? 19.817 -5.093 0.377 1.00 97.19 121 ASN A O 1
ATOM 908 N N . GLN A 1 122 ? 18.533 -6.105 -1.177 1.00 97.75 122 GLN A N 1
ATOM 909 C CA . GLN A 1 122 ? 19.132 -7.426 -1.112 1.00 97.75 122 GLN A CA 1
ATOM 910 C C . GLN A 1 122 ? 19.940 -7.659 -2.389 1.00 97.75 122 GLN A C 1
ATOM 912 O O . GLN A 1 122 ? 19.379 -7.833 -3.473 1.00 97.75 122 GLN A O 1
ATOM 917 N N . THR A 1 123 ? 21.264 -7.665 -2.266 1.00 96.94 123 THR A N 1
ATOM 918 C CA . THR A 1 123 ? 22.177 -7.859 -3.398 1.00 96.94 123 THR A CA 1
ATOM 919 C C . THR A 1 123 ? 22.230 -9.325 -3.848 1.00 96.94 123 THR A C 1
ATOM 921 O O . THR A 1 123 ? 21.766 -10.230 -3.155 1.00 96.94 123 THR A O 1
ATOM 924 N N . GLY A 1 124 ? 22.775 -9.568 -5.045 1.00 94.62 124 GLY A N 1
ATOM 925 C CA . GLY A 1 124 ? 23.004 -10.921 -5.574 1.00 94.62 124 GLY A CA 1
ATOM 926 C C . GLY A 1 124 ? 21.763 -11.646 -6.113 1.00 94.62 124 GLY A C 1
ATOM 927 O O . GLY A 1 124 ? 21.888 -12.764 -6.602 1.00 94.62 124 GLY A O 1
ATOM 928 N N . LEU A 1 125 ? 20.583 -11.022 -6.058 1.00 96.69 125 LEU A N 1
ATOM 929 C CA . LEU A 1 125 ? 19.344 -11.546 -6.635 1.00 96.69 125 LEU A CA 1
ATOM 930 C C . LEU A 1 125 ? 19.054 -10.885 -7.987 1.00 96.69 125 LEU A C 1
ATOM 932 O O . LEU A 1 125 ? 19.148 -9.668 -8.112 1.00 96.69 125 LEU A O 1
ATOM 936 N N . ALA A 1 126 ? 18.672 -11.669 -8.991 1.00 95.81 126 ALA A N 1
ATOM 937 C CA . ALA A 1 126 ? 18.371 -11.183 -10.336 1.00 95.81 126 ALA A CA 1
ATOM 938 C C . ALA A 1 126 ? 17.175 -11.932 -10.932 1.00 95.81 126 ALA A C 1
ATOM 940 O O . ALA A 1 126 ? 16.777 -12.981 -10.424 1.00 95.81 126 ALA A O 1
ATOM 941 N N . ALA A 1 127 ? 16.603 -11.396 -12.013 1.00 94.44 127 ALA A N 1
ATOM 942 C CA . ALA A 1 127 ? 15.556 -12.090 -12.752 1.00 94.44 127 ALA A CA 1
ATOM 943 C C . ALA A 1 127 ? 16.108 -13.391 -13.390 1.00 94.44 127 ALA A C 1
ATOM 945 O O . ALA A 1 127 ? 17.249 -13.387 -13.859 1.00 94.44 127 ALA A O 1
ATOM 946 N N . PRO A 1 128 ? 15.317 -14.480 -13.439 1.00 96.56 128 PRO A N 1
ATOM 947 C CA . PRO A 1 128 ? 13.935 -14.558 -12.981 1.00 96.56 128 PRO A CA 1
ATOM 948 C C . PRO A 1 128 ? 13.806 -14.659 -11.452 1.00 96.56 128 PRO A C 1
ATOM 950 O O . PRO A 1 128 ? 14.467 -15.482 -10.824 1.00 96.56 128 PRO A O 1
ATOM 953 N N . TYR A 1 129 ? 12.905 -13.880 -10.844 1.00 96.88 129 TYR A N 1
ATOM 954 C CA . TYR A 1 129 ? 12.704 -13.894 -9.389 1.00 96.88 129 TYR A CA 1
ATOM 955 C C . TYR A 1 129 ? 11.255 -13.620 -8.987 1.00 96.88 129 TYR A C 1
ATOM 957 O O . TYR A 1 129 ? 10.555 -12.838 -9.630 1.00 96.88 129 TYR A O 1
ATOM 965 N N . TRP A 1 130 ? 10.804 -14.253 -7.905 1.00 97.44 130 TRP A N 1
ATOM 966 C CA . TRP A 1 130 ? 9.493 -13.983 -7.320 1.00 97.44 130 TRP A CA 1
ATOM 967 C C . TRP A 1 130 ? 9.581 -12.833 -6.326 1.00 97.44 130 TRP A C 1
ATOM 969 O O . TRP A 1 130 ? 10.413 -12.840 -5.423 1.00 97.44 130 TRP A O 1
ATOM 979 N N . VAL A 1 131 ? 8.682 -11.867 -6.466 1.00 97.81 131 VAL A N 1
ATOM 980 C CA . VAL A 1 131 ? 8.508 -10.767 -5.521 1.00 97.81 131 VAL A CA 1
ATOM 981 C C . VAL A 1 131 ? 7.104 -10.823 -4.933 1.00 97.81 131 VAL A C 1
ATOM 983 O O . VAL A 1 131 ? 6.136 -11.154 -5.621 1.00 97.81 131 VAL A O 1
ATOM 986 N N . LYS A 1 132 ? 6.995 -10.509 -3.643 1.00 97.00 132 LYS A N 1
ATOM 987 C CA . LYS A 1 132 ? 5.732 -10.460 -2.910 1.00 97.00 132 LYS A CA 1
ATOM 988 C C . LYS A 1 132 ? 5.716 -9.232 -2.016 1.00 97.00 132 LYS A C 1
ATOM 990 O O . LYS A 1 132 ? 6.686 -8.966 -1.314 1.00 97.00 132 LYS A O 1
ATOM 995 N N . LEU A 1 133 ? 4.584 -8.544 -2.006 1.00 96.38 133 LEU A N 1
ATOM 996 C CA . LEU A 1 133 ? 4.228 -7.568 -0.986 1.00 96.38 133 LEU A CA 1
ATOM 997 C C . LEU A 1 133 ? 2.966 -8.032 -0.277 1.00 96.38 133 LEU A C 1
ATOM 999 O O . LEU A 1 133 ? 2.046 -8.539 -0.918 1.00 96.38 133 LEU A O 1
ATOM 1003 N N . THR A 1 134 ? 2.920 -7.822 1.032 1.00 93.00 134 THR A N 1
ATOM 1004 C CA . THR A 1 134 ? 1.727 -8.017 1.852 1.00 93.00 134 THR A CA 1
ATOM 1005 C C . THR A 1 134 ? 1.464 -6.730 2.616 1.00 93.00 134 THR A C 1
ATOM 1007 O O . THR A 1 134 ? 2.369 -6.216 3.269 1.00 93.00 134 THR A O 1
ATOM 1010 N N . ARG A 1 135 ? 0.233 -6.231 2.542 1.00 87.62 135 ARG A N 1
ATOM 1011 C CA . ARG A 1 135 ? -0.292 -5.211 3.444 1.00 87.62 135 ARG A CA 1
ATOM 1012 C C . ARG A 1 135 ? -1.136 -5.900 4.507 1.00 87.62 135 ARG A C 1
ATOM 1014 O O . ARG A 1 135 ? -2.035 -6.662 4.159 1.00 87.62 135 ARG A O 1
ATOM 1021 N N . THR A 1 136 ? -0.812 -5.632 5.763 1.00 81.12 136 THR A N 1
ATOM 1022 C CA . THR A 1 136 ? -1.527 -6.113 6.951 1.00 81.12 136 THR A CA 1
ATOM 1023 C C . THR A 1 136 ? -1.729 -4.951 7.908 1.00 81.12 136 THR A C 1
ATOM 1025 O O . THR A 1 136 ? -0.764 -4.232 8.175 1.00 81.12 136 THR A O 1
ATOM 1028 N N . GLY A 1 137 ? -2.935 -4.808 8.447 1.00 71.62 137 GLY A N 1
ATOM 1029 C CA . GLY A 1 137 ? -3.261 -3.865 9.513 1.00 71.62 137 GLY A CA 1
ATOM 1030 C C . GLY A 1 137 ? -4.355 -2.869 9.135 1.00 71.62 137 GLY A C 1
ATOM 1031 O O . GLY A 1 137 ? -4.625 -2.603 7.964 1.00 71.62 137 GLY A O 1
ATOM 1032 N N . ASN A 1 138 ? -4.976 -2.302 10.167 1.00 65.94 138 ASN A N 1
ATOM 1033 C CA . ASN A 1 138 ? -5.931 -1.209 10.021 1.00 65.94 138 ASN A CA 1
ATOM 1034 C C . ASN A 1 138 ? -5.195 0.096 9.703 1.00 65.94 138 ASN A C 1
ATOM 1036 O O . ASN A 1 138 ? -4.062 0.300 10.144 1.00 65.94 138 ASN A O 1
ATOM 1040 N N . ASP A 1 139 ? -5.853 1.009 8.992 1.00 71.19 139 ASP A N 1
ATOM 1041 C CA . ASP A 1 139 ? -5.424 2.406 9.021 1.00 71.19 139 ASP A CA 1
ATOM 1042 C C . ASP A 1 139 ? -5.627 2.962 10.449 1.00 71.19 139 ASP A C 1
ATOM 1044 O O . ASP A 1 139 ? -6.567 2.547 11.139 1.00 71.19 139 ASP A O 1
ATOM 1048 N N . PRO A 1 140 ? -4.767 3.878 10.938 1.00 72.69 140 PRO A N 1
ATOM 1049 C CA . PRO A 1 140 ? -4.987 4.525 12.225 1.00 72.69 140 PRO A CA 1
ATOM 1050 C C . PRO A 1 140 ? -6.338 5.243 12.259 1.00 72.69 140 PRO A C 1
ATOM 1052 O O . PRO A 1 140 ? -6.640 6.045 11.377 1.00 72.69 140 PRO A O 1
ATOM 1055 N N . GLY A 1 141 ? -7.121 4.980 13.301 1.00 78.12 141 GLY A N 1
ATOM 1056 C CA . GLY A 1 141 ? -8.481 5.481 13.452 1.00 78.12 141 GLY A CA 1
ATOM 1057 C C . GLY A 1 141 ? -8.884 5.572 14.919 1.00 78.12 141 GLY A C 1
ATOM 1058 O O . GLY A 1 141 ? -8.437 4.792 15.764 1.00 78.12 141 GLY A O 1
ATOM 1059 N N . ALA A 1 142 ? -9.726 6.552 15.246 1.00 85.88 142 ALA A N 1
ATOM 1060 C CA . ALA A 1 142 ? -10.140 6.794 16.625 1.00 85.88 142 ALA A CA 1
ATOM 1061 C C . ALA A 1 142 ? -11.117 5.704 17.095 1.00 85.88 142 ALA A C 1
ATOM 1063 O O . ALA A 1 142 ? -12.277 5.691 16.694 1.00 85.88 142 ALA A O 1
ATOM 1064 N N . LEU A 1 143 ? -10.677 4.798 17.968 1.00 91.12 143 LEU A N 1
ATOM 1065 C CA . LEU A 1 143 ? -11.569 3.825 18.603 1.00 91.12 143 LEU A CA 1
ATOM 1066 C C . LEU A 1 143 ? -12.484 4.537 19.611 1.00 91.12 143 LEU A C 1
ATOM 1068 O O . LEU A 1 143 ? -12.001 5.293 20.454 1.00 91.12 143 LEU A O 1
ATOM 1072 N N . TYR A 1 144 ? -13.793 4.298 19.569 1.00 92.31 144 TYR A N 1
ATOM 1073 C CA . TYR A 1 144 ? -14.740 4.883 20.520 1.00 92.31 144 TYR A CA 1
ATOM 1074 C C . TYR A 1 144 ? -15.808 3.892 20.991 1.00 92.31 144 TYR A C 1
ATOM 1076 O O . TYR A 1 144 ? -16.188 2.962 20.279 1.00 92.31 144 TYR A O 1
ATOM 1084 N N . LEU A 1 145 ? -16.357 4.156 22.180 1.00 93.94 145 LEU A N 1
ATOM 1085 C CA . LEU A 1 145 ? -17.528 3.484 22.739 1.00 93.94 145 LEU A CA 1
ATOM 1086 C C . LEU A 1 145 ? -18.611 4.519 23.067 1.00 93.94 145 LEU A C 1
ATOM 1088 O O . LEU A 1 145 ? -18.357 5.493 23.777 1.00 93.94 145 LEU A O 1
ATOM 1092 N N . THR A 1 146 ? -19.834 4.299 22.596 1.00 95.12 146 THR A N 1
ATOM 1093 C CA . THR A 1 146 ? -21.024 5.058 22.994 1.00 95.12 146 THR A CA 1
ATOM 1094 C C . THR A 1 146 ? -21.936 4.186 23.841 1.00 95.12 146 THR A C 1
ATOM 1096 O O . THR A 1 146 ? -22.307 3.091 23.421 1.00 95.12 146 THR A O 1
ATOM 1099 N N . LEU A 1 147 ? -22.361 4.706 24.991 1.00 96.12 147 LEU A N 1
ATOM 1100 C CA . LEU A 1 147 ? -23.448 4.127 25.779 1.00 96.12 147 LEU A CA 1
ATOM 1101 C C . LEU A 1 147 ? -24.691 5.007 25.687 1.00 96.12 147 LEU A C 1
ATOM 1103 O O . LEU A 1 147 ? -24.582 6.233 25.714 1.00 96.12 147 LEU A O 1
ATOM 1107 N N . GLU A 1 148 ? -25.855 4.369 25.598 1.00 96.75 148 GLU A N 1
ATOM 1108 C CA . GLU A 1 148 ? -27.175 4.997 25.661 1.00 96.75 148 GLU A CA 1
ATOM 1109 C C . GLU A 1 148 ? -28.005 4.349 26.767 1.00 96.75 148 GLU A C 1
ATOM 1111 O O . GLU A 1 148 ? -28.100 3.120 26.832 1.00 96.75 148 GLU A O 1
ATOM 1116 N N . ASP A 1 149 ? -28.622 5.162 27.622 1.00 97.94 149 ASP A N 1
ATOM 1117 C CA . ASP A 1 149 ? -29.543 4.679 28.649 1.00 97.94 149 ASP A CA 1
ATOM 1118 C C . ASP A 1 149 ? -30.977 4.493 28.125 1.00 97.94 149 ASP A C 1
ATOM 1120 O O . ASP A 1 149 ? -31.344 4.924 27.030 1.00 97.94 149 ASP A O 1
ATOM 1124 N N . LYS A 1 150 ? -31.825 3.831 28.918 1.00 97.75 150 LYS A N 1
ATOM 1125 C CA . LYS A 1 150 ? -33.236 3.592 28.573 1.00 97.75 150 LYS A CA 1
ATOM 1126 C C . LYS A 1 150 ? -34.056 4.872 28.364 1.00 97.75 150 LYS A C 1
ATOM 1128 O O . LYS A 1 150 ? -35.112 4.796 27.741 1.00 97.75 150 LYS A O 1
ATOM 1133 N N . SER A 1 151 ? -33.590 6.003 28.894 1.00 97.44 151 SER A N 1
ATOM 1134 C CA . SER A 1 151 ? -34.208 7.323 28.748 1.00 97.44 151 SER A CA 1
ATOM 1135 C C . SER A 1 151 ? -33.691 8.073 27.513 1.00 97.44 151 SER A C 1
ATOM 1137 O O . SER A 1 151 ? -34.174 9.164 27.223 1.00 97.44 151 SER A O 1
ATOM 1139 N N . GLY A 1 152 ? -32.740 7.493 26.773 1.00 95.00 152 GLY A N 1
ATOM 1140 C CA . GLY A 1 152 ? -32.173 8.042 25.547 1.00 95.00 152 GLY A CA 1
ATOM 1141 C C . GLY A 1 152 ? -30.951 8.943 25.744 1.00 95.00 152 GLY A C 1
ATOM 1142 O O . GLY A 1 152 ? -30.448 9.465 24.747 1.00 95.00 152 GLY A O 1
ATOM 1143 N N . HIS A 1 153 ? -30.435 9.133 26.968 1.00 96.81 153 HIS A N 1
ATOM 1144 C CA . HIS A 1 153 ? -29.186 9.886 27.157 1.00 96.81 153 HIS A CA 1
ATOM 1145 C C . HIS A 1 153 ? -28.013 9.086 26.608 1.00 96.81 153 HIS A C 1
ATOM 1147 O O . HIS A 1 153 ? -27.902 7.892 26.886 1.00 96.81 153 HIS A O 1
ATOM 1153 N N . LYS A 1 154 ? -27.116 9.749 25.866 1.00 95.88 154 LYS A N 1
ATOM 1154 C CA . LYS A 1 154 ? -25.969 9.103 25.217 1.00 95.88 154 LYS A CA 1
ATOM 1155 C C . LYS A 1 154 ? -24.673 9.834 25.517 1.00 95.88 154 LYS A C 1
ATOM 1157 O O . LYS A 1 154 ? -24.636 11.063 25.522 1.00 95.88 154 LYS A O 1
ATOM 1162 N N . LYS A 1 155 ? -23.587 9.081 25.672 1.00 95.69 155 LYS A N 1
ATOM 1163 C CA . LYS A 1 155 ? -22.231 9.632 25.761 1.00 95.69 155 LYS A CA 1
ATOM 1164 C C . LYS A 1 155 ? -21.253 8.737 25.020 1.00 95.69 155 LYS A C 1
ATOM 1166 O O . LYS A 1 155 ? -21.267 7.522 25.200 1.00 95.69 155 LYS A O 1
ATOM 1171 N N . THR A 1 156 ? -20.407 9.365 24.209 1.00 94.94 156 THR A N 1
ATOM 1172 C CA . THR A 1 156 ? -19.271 8.731 23.535 1.00 94.94 156 THR A CA 1
ATOM 1173 C C . THR A 1 156 ? -17.992 9.022 24.306 1.00 94.94 156 THR A C 1
ATOM 1175 O O . THR A 1 156 ? -17.753 10.166 24.704 1.00 94.94 156 THR A O 1
ATOM 1178 N N . VAL A 1 157 ? -17.183 7.986 24.492 1.00 95.06 157 VAL A N 1
ATOM 1179 C CA . VAL A 1 157 ? -15.811 8.049 24.989 1.00 95.06 157 VAL A CA 1
ATOM 1180 C C . VAL A 1 157 ? -14.895 7.544 23.881 1.00 95.06 157 VAL A C 1
ATOM 1182 O O . VAL A 1 157 ? -15.189 6.523 23.264 1.00 95.06 157 VAL A O 1
ATOM 1185 N N . THR A 1 158 ? -13.798 8.253 23.636 1.00 94.00 158 THR A N 1
ATOM 1186 C CA . THR A 1 158 ? -12.796 7.906 22.621 1.00 94.00 158 THR A CA 1
ATOM 1187 C C . THR A 1 158 ? -11.526 7.413 23.308 1.00 94.00 158 THR A C 1
ATOM 1189 O O . THR A 1 158 ? -11.138 7.948 24.349 1.00 94.00 158 THR A O 1
ATOM 1192 N N . HIS A 1 159 ? -10.893 6.384 22.750 1.00 94.00 159 HIS A N 1
ATOM 1193 C CA . HIS A 1 159 ? -9.610 5.870 23.209 1.00 94.00 159 HIS A CA 1
ATOM 1194 C C . HIS A 1 159 ? -8.533 6.956 23.064 1.00 94.00 159 HIS A C 1
ATOM 1196 O O . HIS A 1 159 ? -8.504 7.682 22.073 1.00 94.00 159 HIS A O 1
ATOM 1202 N N . SER A 1 160 ? -7.658 7.097 24.061 1.00 92.06 160 SER A N 1
ATOM 1203 C CA . SER A 1 160 ? -6.646 8.163 24.075 1.00 92.06 160 SER A CA 1
ATOM 1204 C C . SER A 1 160 ? -5.485 7.910 23.116 1.00 92.06 160 SER A C 1
ATOM 1206 O O . SER A 1 160 ? -4.869 8.860 22.646 1.00 92.06 160 SER A O 1
ATOM 1208 N N . ASP A 1 161 ? -5.170 6.640 22.856 1.00 88.00 161 ASP A N 1
ATOM 1209 C CA . ASP A 1 161 ? -4.173 6.249 21.858 1.00 88.00 161 ASP A CA 1
ATOM 1210 C C . ASP A 1 161 ? -4.779 6.291 20.439 1.00 88.00 161 ASP A C 1
ATOM 1212 O O . ASP A 1 161 ? -5.686 5.497 20.160 1.00 88.00 161 ASP A O 1
ATOM 1216 N N . PRO A 1 162 ? -4.294 7.171 19.539 1.00 79.12 162 PRO A N 1
ATOM 1217 C CA . PRO A 1 162 ? -4.748 7.236 18.148 1.00 79.12 162 PRO A CA 1
ATOM 1218 C C . PRO A 1 162 ? -4.320 6.025 17.301 1.00 79.12 162 PRO A C 1
ATOM 1220 O O . PRO A 1 162 ? -4.778 5.888 16.169 1.00 79.12 162 PRO A O 1
ATOM 1223 N N . GLN A 1 163 ? -3.449 5.158 17.822 1.00 81.00 163 GLN A N 1
ATOM 1224 C CA . GLN A 1 163 ? -2.993 3.921 17.182 1.00 81.00 163 GLN A CA 1
ATOM 1225 C C . GLN A 1 163 ? -3.672 2.670 17.763 1.00 81.00 163 GLN A C 1
ATOM 1227 O O . GLN A 1 163 ? -3.315 1.553 17.407 1.00 81.00 163 GLN A O 1
ATOM 1232 N N . ALA A 1 164 ? -4.691 2.815 18.618 1.00 87.81 164 ALA A N 1
ATOM 1233 C CA . ALA A 1 164 ? -5.322 1.672 19.286 1.00 87.81 164 ALA A CA 1
ATOM 1234 C C . ALA A 1 164 ? -5.851 0.597 18.318 1.00 87.81 164 ALA A C 1
ATOM 1236 O O . ALA A 1 164 ? -5.823 -0.589 18.634 1.00 87.81 164 ALA A O 1
ATOM 1237 N N . VAL A 1 165 ? -6.312 0.996 17.129 1.00 86.38 165 VAL A N 1
ATOM 1238 C CA . VAL A 1 165 ? -6.830 0.065 16.112 1.00 86.38 165 VAL A CA 1
ATOM 1239 C C . VAL A 1 165 ? -5.739 -0.605 15.279 1.00 86.38 165 VAL A C 1
ATOM 1241 O O . VAL A 1 165 ? -6.047 -1.526 14.531 1.00 86.38 165 VAL A O 1
ATOM 1244 N N . THR A 1 166 ? -4.482 -0.178 15.402 1.00 83.81 166 THR A N 1
ATOM 1245 C CA . THR A 1 166 ? -3.327 -0.766 14.705 1.00 83.81 166 THR A CA 1
ATOM 1246 C C . THR A 1 166 ? -2.468 -1.635 15.627 1.00 83.81 166 THR A C 1
ATOM 1248 O O . THR A 1 166 ? -1.449 -2.173 15.194 1.00 83.81 166 THR A O 1
ATOM 1251 N N . ALA A 1 167 ? -2.883 -1.808 16.888 1.00 82.88 167 ALA A N 1
ATOM 1252 C CA . ALA A 1 167 ? -2.187 -2.637 17.861 1.00 82.88 167 ALA A CA 1
ATOM 1253 C C . ALA A 1 167 ? -2.109 -4.104 17.398 1.00 82.88 167 ALA A C 1
ATOM 1255 O O . ALA A 1 167 ? -3.118 -4.716 17.051 1.00 82.88 167 ALA A O 1
ATOM 1256 N N . ALA A 1 168 ? -0.897 -4.664 17.414 1.00 78.62 168 ALA A N 1
ATOM 1257 C CA . ALA A 1 168 ? -0.642 -6.054 17.030 1.00 78.62 168 ALA A CA 1
ATOM 1258 C C . ALA A 1 168 ? -0.961 -7.062 18.151 1.00 78.62 168 ALA A C 1
ATOM 1260 O O . ALA A 1 168 ? -1.213 -8.231 17.869 1.00 78.62 168 ALA A O 1
ATOM 1261 N N . ASP A 1 169 ? -0.971 -6.600 19.404 1.00 85.88 169 ASP A N 1
ATOM 1262 C CA . ASP A 1 169 ? -1.239 -7.402 20.598 1.00 85.88 169 ASP A CA 1
ATOM 1263 C C . ASP A 1 169 ? -2.564 -6.995 21.251 1.00 85.88 169 ASP A C 1
ATOM 1265 O O . ASP A 1 169 ? -2.964 -5.830 21.187 1.00 85.88 169 ASP A O 1
ATOM 1269 N N . TRP A 1 170 ? -3.208 -7.926 21.962 1.00 89.31 170 TRP A N 1
ATOM 1270 C CA . TRP A 1 170 ? -4.423 -7.651 22.734 1.00 89.31 170 TRP A CA 1
ATOM 1271 C C . TRP A 1 170 ? -4.207 -6.521 23.748 1.00 89.31 170 TRP A C 1
ATOM 1273 O O . TRP A 1 170 ? -3.380 -6.627 24.653 1.00 89.31 170 TRP A O 1
ATOM 1283 N N . GLN A 1 171 ? -4.993 -5.451 23.615 1.00 90.44 171 GLN A N 1
ATOM 1284 C CA . GLN A 1 171 ? -4.990 -4.315 24.536 1.00 90.44 171 GLN A CA 1
ATOM 1285 C C . GLN A 1 171 ? -6.281 -4.286 25.353 1.00 90.44 171 GLN A C 1
ATOM 1287 O O . GLN A 1 171 ? -7.380 -4.352 24.803 1.00 90.44 171 GLN A O 1
ATOM 1292 N N . GLN A 1 172 ? -6.164 -4.122 26.673 1.00 92.06 172 GLN A N 1
ATOM 1293 C CA . GLN A 1 172 ? -7.328 -3.918 27.531 1.00 92.06 172 GLN A CA 1
ATOM 1294 C C . GLN A 1 172 ? -7.646 -2.426 27.665 1.00 92.06 172 GLN A C 1
ATOM 1296 O O . GLN A 1 172 ? -6.911 -1.678 28.314 1.00 92.06 172 GLN A O 1
ATOM 1301 N N . TRP A 1 173 ? -8.801 -2.001 27.149 1.00 93.62 173 TRP A N 1
ATOM 1302 C CA . TRP A 1 173 ? -9.284 -0.636 27.344 1.00 93.62 173 TRP A CA 1
ATOM 1303 C C . TRP A 1 173 ? -10.138 -0.511 28.612 1.00 93.62 173 TRP A C 1
ATOM 1305 O O . TRP A 1 173 ? -11.304 -0.904 28.654 1.00 93.62 173 TRP A O 1
ATOM 1315 N N . LYS A 1 174 ? -9.561 0.061 29.675 1.00 92.25 174 LYS A N 1
ATOM 1316 C CA . LYS A 1 174 ? -10.272 0.317 30.938 1.00 92.25 174 LYS A CA 1
ATOM 1317 C C . LYS A 1 174 ? -10.960 1.681 30.900 1.00 92.25 174 LYS A C 1
ATOM 1319 O O . LYS A 1 174 ? -10.299 2.708 31.035 1.00 92.25 174 LYS A O 1
ATOM 1324 N N . ILE A 1 175 ? -12.288 1.688 30.776 1.00 93.88 175 ILE A N 1
ATOM 1325 C CA . ILE A 1 175 ? -13.092 2.919 30.758 1.00 93.88 175 ILE A CA 1
ATOM 1326 C C . ILE A 1 175 ? -13.823 3.096 32.098 1.00 93.88 175 ILE A C 1
ATOM 1328 O O . ILE A 1 175 ? -14.723 2.314 32.410 1.00 93.88 175 ILE A O 1
ATOM 1332 N N . PRO A 1 176 ? -13.499 4.125 32.904 1.00 94.75 176 PRO A N 1
ATOM 1333 C CA . PRO A 1 176 ? -14.271 4.438 34.101 1.00 94.75 176 PRO A CA 1
ATOM 1334 C C . PRO A 1 176 ? -15.720 4.807 33.754 1.00 94.75 176 PRO A C 1
ATOM 1336 O O . PRO A 1 176 ? -15.958 5.694 32.934 1.00 94.75 176 PRO A O 1
ATOM 1339 N N . LEU A 1 177 ? -16.699 4.205 34.443 1.00 94.19 177 LEU A N 1
ATOM 1340 C CA . LEU A 1 177 ? -18.124 4.518 34.235 1.00 94.19 177 LEU A CA 1
ATOM 1341 C C . LEU A 1 177 ? -18.457 6.004 34.467 1.00 94.19 177 LEU A C 1
ATOM 1343 O O . LEU A 1 177 ? -19.412 6.521 33.886 1.00 94.19 177 LEU A O 1
ATOM 1347 N N . SER A 1 178 ? -17.642 6.710 35.259 1.00 95.62 178 SER A N 1
ATOM 1348 C CA . SER A 1 178 ? -17.755 8.156 35.480 1.00 95.62 178 SER A CA 1
ATOM 1349 C C . SER A 1 178 ? -17.589 8.987 34.204 1.00 95.62 178 SER A C 1
ATOM 1351 O O . SER A 1 178 ? -18.149 10.080 34.113 1.00 95.62 178 SER A O 1
ATOM 1353 N N . GLN A 1 179 ? -16.887 8.477 33.188 1.00 96.88 179 GLN A N 1
ATOM 1354 C CA . GLN A 1 179 ? -16.770 9.160 31.897 1.00 96.88 179 GLN A CA 1
ATOM 1355 C C . GLN A 1 179 ? -18.103 9.200 31.134 1.00 96.88 179 GLN A C 1
ATOM 1357 O O . GLN A 1 179 ? -18.343 10.132 30.367 1.00 96.88 179 GLN A O 1
ATOM 1362 N N . PHE A 1 180 ? -18.996 8.236 31.383 1.00 97.19 180 PHE A N 1
ATOM 1363 C CA . PHE A 1 180 ? -20.347 8.227 30.822 1.00 97.19 180 PHE A CA 1
ATOM 1364 C C . PHE A 1 180 ? -21.328 8.997 31.706 1.00 97.19 180 PHE A C 1
ATOM 1366 O O . PHE A 1 180 ? -22.078 9.834 31.202 1.00 97.19 180 PHE A O 1
ATOM 1373 N N . SER A 1 181 ? -21.303 8.766 33.024 1.00 96.81 181 SER A N 1
ATOM 1374 C CA . SER A 1 181 ? -22.265 9.395 33.938 1.00 96.81 181 SER A CA 1
ATOM 1375 C C . SER A 1 181 ? -22.061 10.902 34.098 1.00 96.81 181 SER A C 1
ATOM 1377 O O . SER A 1 181 ? -23.042 11.628 34.232 1.00 96.81 181 SER A O 1
ATOM 1379 N N . SER A 1 182 ? -20.827 11.408 33.980 1.00 95.06 182 SER A N 1
ATOM 1380 C CA . SER A 1 182 ? -20.565 12.858 33.892 1.00 95.06 182 SER A CA 1
ATOM 1381 C C . SER A 1 182 ? -21.204 13.511 32.659 1.00 95.06 182 SER A C 1
ATOM 1383 O O . SER A 1 182 ? -21.448 14.713 32.657 1.00 95.06 182 SER A O 1
ATOM 1385 N N . GLY A 1 183 ? -21.514 12.721 31.624 1.00 91.81 183 GLY A N 1
ATOM 1386 C CA . GLY A 1 183 ? -22.272 13.134 30.444 1.00 91.81 183 GLY A CA 1
ATOM 1387 C C . GLY A 1 183 ? -23.787 12.939 30.563 1.00 91.81 183 GLY A C 1
ATOM 1388 O O . GL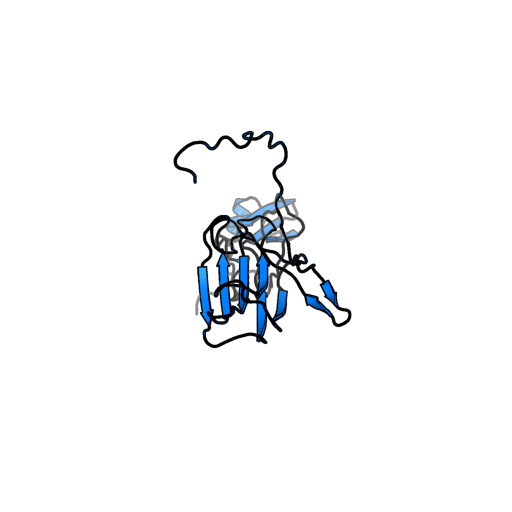Y A 1 183 ? -24.471 13.039 29.550 1.00 91.81 183 GLY A O 1
ATOM 1389 N N . GLY A 1 184 ? -24.311 12.622 31.753 1.00 95.56 184 GLY A N 1
ATOM 1390 C CA . GLY A 1 184 ? -25.746 12.445 32.001 1.00 95.56 184 GLY A CA 1
ATOM 1391 C C . GLY A 1 184 ? -26.297 11.047 31.703 1.00 95.56 184 GLY A C 1
ATOM 1392 O O . GLY A 1 184 ? -27.490 10.823 31.876 1.00 95.56 184 GLY A O 1
ATOM 1393 N N . VAL A 1 185 ? -25.457 10.092 31.289 1.00 98.06 185 VAL A N 1
ATOM 1394 C CA . VAL A 1 185 ? -25.893 8.707 31.050 1.00 98.06 185 VAL A CA 1
ATOM 1395 C C . VAL A 1 185 ? -26.156 7.999 32.376 1.00 98.06 185 VAL A C 1
ATOM 1397 O O . VAL A 1 185 ? -25.259 7.878 33.218 1.00 98.06 185 VAL A O 1
ATOM 1400 N N . ASN A 1 186 ? -27.358 7.448 32.547 1.00 97.38 186 ASN A N 1
ATOM 1401 C CA . ASN A 1 186 ? -27.640 6.570 33.674 1.00 97.38 186 ASN A CA 1
ATOM 1402 C C . ASN A 1 186 ? -27.015 5.180 33.458 1.00 97.38 186 ASN A C 1
ATOM 1404 O O . ASN A 1 186 ? -27.634 4.275 32.896 1.00 97.38 186 ASN A O 1
ATOM 1408 N N . VAL A 1 187 ? -25.801 4.990 33.980 1.00 95.38 187 VAL A N 1
ATOM 1409 C CA . VAL A 1 187 ? -25.034 3.733 33.868 1.00 95.38 187 VAL A CA 1
ATOM 1410 C C . VAL A 1 187 ? -25.673 2.524 34.564 1.00 95.38 187 VAL A C 1
ATOM 1412 O O . VAL A 1 187 ? -25.223 1.403 34.357 1.00 95.38 187 VAL A O 1
ATOM 1415 N N . SER A 1 188 ? -26.740 2.715 35.348 1.00 96.00 188 SER A N 1
ATOM 1416 C CA . SER A 1 188 ? -27.535 1.612 35.918 1.00 96.00 188 SER A CA 1
ATOM 1417 C C . SER A 1 188 ? -28.664 1.122 35.000 1.00 96.00 188 SER A C 1
ATOM 1419 O O . SER A 1 188 ? -29.350 0.157 35.328 1.00 96.00 188 SER A O 1
ATOM 1421 N N . ALA A 1 189 ? -28.885 1.784 33.861 1.00 96.44 189 ALA A N 1
ATOM 1422 C CA . ALA A 1 189 ? -30.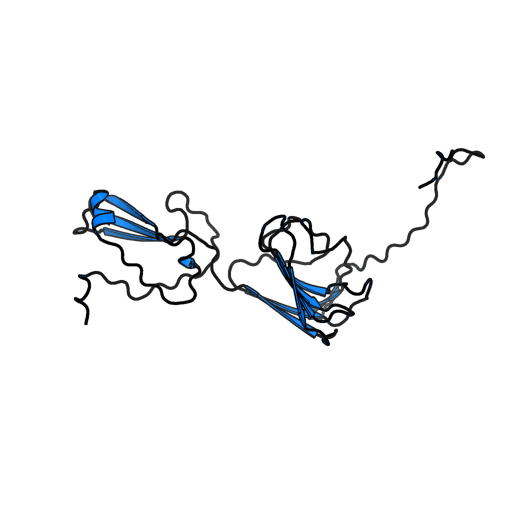013 1.522 32.972 1.00 96.44 189 ALA A CA 1
ATOM 1423 C C . ALA A 1 189 ? -29.619 1.604 31.487 1.00 96.44 189 ALA A C 1
ATOM 1425 O O . ALA A 1 189 ? -30.360 2.166 30.678 1.00 96.44 189 ALA A O 1
ATOM 1426 N N . ILE A 1 190 ? -28.447 1.066 31.136 1.00 96.81 190 ILE A N 1
ATOM 1427 C CA . ILE A 1 190 ? -27.944 1.042 29.758 1.00 96.81 190 ILE A CA 1
ATOM 1428 C C . ILE A 1 190 ? -28.849 0.181 28.870 1.00 96.81 190 ILE A C 1
ATOM 1430 O O . ILE A 1 190 ? -29.181 -0.952 29.210 1.00 96.81 190 ILE A O 1
ATOM 1434 N N . LYS A 1 191 ? -29.238 0.740 27.723 1.00 96.88 191 LYS A N 1
ATOM 1435 C CA . LYS A 1 191 ? -30.062 0.099 26.693 1.00 96.88 191 LYS A CA 1
ATOM 1436 C C . LYS A 1 191 ? -29.248 -0.266 25.453 1.00 96.88 191 LYS A C 1
ATOM 1438 O O . LYS A 1 191 ? -29.497 -1.312 24.863 1.00 96.88 191 LYS A O 1
ATOM 1443 N N . THR A 1 192 ? -28.287 0.576 25.068 1.00 96.12 192 THR A N 1
ATOM 1444 C CA . THR A 1 192 ? -27.479 0.371 23.857 1.00 96.12 192 THR A CA 1
ATOM 1445 C C . THR A 1 192 ? -26.003 0.589 24.161 1.00 96.12 192 THR A C 1
ATOM 1447 O O . THR A 1 192 ? -25.635 1.559 24.826 1.00 96.12 192 THR A O 1
ATOM 1450 N N . MET A 1 193 ? -25.158 -0.280 23.608 1.00 93.94 193 MET A N 1
ATOM 1451 C CA . MET A 1 193 ? -23.713 -0.095 23.519 1.00 93.94 193 MET A CA 1
ATOM 1452 C C . MET A 1 193 ? -23.317 -0.098 22.046 1.00 93.94 193 MET A C 1
ATOM 1454 O O . MET A 1 193 ? -23.728 -0.981 21.296 1.00 93.94 193 MET A O 1
ATOM 1458 N N . ILE A 1 194 ? -22.528 0.890 21.632 1.00 90.19 194 ILE A N 1
ATOM 1459 C CA . ILE A 1 194 ? -21.976 0.969 20.281 1.00 90.19 194 ILE A CA 1
ATOM 1460 C C . ILE A 1 194 ? -20.464 1.106 20.383 1.00 90.19 194 ILE A C 1
ATOM 1462 O O . ILE A 1 194 ? -19.980 2.101 20.913 1.00 90.19 194 ILE A O 1
ATOM 1466 N N . LEU A 1 195 ? -19.733 0.140 19.836 1.00 89.50 195 LEU A N 1
ATOM 1467 C CA . LEU A 1 195 ? -18.309 0.284 19.557 1.00 89.50 195 LEU A CA 1
ATOM 1468 C C . LEU A 1 195 ? -18.135 0.711 18.097 1.00 89.50 195 LEU A C 1
ATOM 1470 O O . LEU A 1 195 ? -18.867 0.242 17.222 1.00 89.50 195 LEU A O 1
ATOM 1474 N N . GLY A 1 196 ? -17.191 1.603 17.825 1.00 86.06 196 GLY A N 1
ATOM 1475 C CA . GLY A 1 196 ? -16.844 1.965 16.458 1.00 86.06 196 GLY A CA 1
ATOM 1476 C C . GLY A 1 196 ? -15.446 2.543 16.337 1.00 86.06 196 GLY A C 1
ATOM 1477 O O . GLY A 1 196 ? -14.784 2.821 17.334 1.00 86.06 196 GLY A O 1
ATOM 1478 N N . VAL A 1 197 ? -15.021 2.701 15.091 1.00 84.31 197 VAL A N 1
ATOM 1479 C CA . VAL A 1 197 ? -13.752 3.313 14.703 1.00 84.31 197 VAL A CA 1
ATOM 1480 C C . VAL A 1 197 ? -14.066 4.593 13.925 1.00 84.31 197 VAL A C 1
ATOM 1482 O O . VAL A 1 197 ? -15.120 4.695 13.293 1.00 84.31 197 VAL A O 1
ATOM 1485 N N . ASP A 1 198 ? -13.176 5.573 14.023 1.00 79.00 198 ASP A N 1
ATOM 1486 C CA . ASP A 1 198 ? -13.262 6.908 13.433 1.00 79.00 198 ASP A CA 1
ATOM 1487 C C . ASP A 1 198 ? -14.330 7.806 14.071 1.00 79.00 198 ASP A C 1
ATOM 1489 O O . ASP A 1 198 ? -14.358 7.990 15.289 1.00 79.00 198 ASP A O 1
ATOM 1493 N N . ASN A 1 199 ? -15.174 8.465 13.275 1.00 70.00 199 ASN A N 1
ATOM 1494 C CA . ASN A 1 199 ? -16.092 9.486 13.769 1.00 70.00 199 ASN A CA 1
ATOM 1495 C C . ASN A 1 199 ? -17.541 8.981 13.808 1.00 70.00 199 ASN A C 1
ATOM 1497 O O . ASN A 1 199 ? -18.200 8.877 12.776 1.00 70.00 199 ASN A O 1
ATOM 1501 N N . ARG A 1 200 ? -18.083 8.776 15.019 1.00 69.75 200 ARG A N 1
ATOM 1502 C CA . ARG A 1 200 ? -19.502 8.431 15.256 1.00 69.75 200 ARG A CA 1
ATOM 1503 C C . ARG A 1 200 ? -20.474 9.409 14.589 1.00 69.75 200 ARG A C 1
ATOM 1505 O O . ARG A 1 200 ? -21.524 8.992 14.107 1.00 69.75 200 ARG A O 1
ATOM 1512 N N . SER A 1 201 ? -20.157 10.701 14.629 1.00 67.75 201 SER A N 1
ATOM 1513 C CA . SER A 1 201 ? -21.024 11.777 14.138 1.00 67.75 201 SER A CA 1
ATOM 1514 C C . SER A 1 201 ? -20.959 11.939 12.619 1.00 67.75 201 SER A C 1
ATOM 1516 O O . SER A 1 201 ? -21.821 12.597 12.048 1.00 67.75 201 SER A O 1
ATOM 1518 N N . ASN A 1 202 ? -19.950 11.351 11.974 1.00 60.22 202 ASN A N 1
ATOM 1519 C CA . ASN A 1 202 ? -19.766 11.369 10.528 1.00 60.22 202 ASN A CA 1
ATOM 1520 C C . ASN A 1 202 ? -19.210 10.014 10.051 1.00 60.22 202 ASN A C 1
ATOM 1522 O O . ASN A 1 202 ? -18.029 9.931 9.702 1.00 60.22 202 ASN A O 1
ATOM 1526 N N . PRO A 1 203 ? -20.015 8.937 10.099 1.00 60.66 203 PRO A N 1
ATOM 1527 C CA . PRO A 1 203 ? -19.549 7.620 9.698 1.00 60.66 203 PRO A CA 1
ATOM 1528 C C . PRO A 1 203 ? -19.270 7.614 8.190 1.00 60.66 203 PRO A C 1
ATOM 1530 O O . PRO A 1 203 ? -20.180 7.804 7.384 1.00 60.66 203 PRO A O 1
ATOM 1533 N N . ALA A 1 204 ? -18.015 7.386 7.803 1.00 56.47 204 ALA A N 1
ATOM 1534 C CA . ALA A 1 204 ? -17.649 7.178 6.408 1.00 56.47 204 ALA A CA 1
ATOM 1535 C C . ALA A 1 204 ? -17.853 5.702 6.036 1.00 56.47 204 ALA A C 1
ATOM 1537 O O . ALA A 1 204 ? -17.358 4.800 6.711 1.00 56.47 204 ALA A O 1
ATOM 1538 N N . SER A 1 205 ? -18.583 5.432 4.953 1.00 50.56 205 SER A N 1
ATOM 1539 C CA . SER A 1 205 ? -18.620 4.093 4.360 1.00 50.56 205 SER A CA 1
ATOM 1540 C C . SER A 1 205 ? -17.273 3.774 3.708 1.00 50.56 205 SER A C 1
ATOM 1542 O O . SER A 1 205 ? -16.726 4.626 3.012 1.00 50.56 205 SER A O 1
ATOM 1544 N N . GLY A 1 206 ? -16.784 2.540 3.854 1.00 49.59 206 GLY A N 1
ATOM 1545 C CA . GLY A 1 206 ? -15.579 2.073 3.156 1.00 49.59 206 GLY A CA 1
ATOM 1546 C C . GLY A 1 206 ? -14.289 2.071 3.979 1.00 49.59 206 GLY A C 1
ATOM 1547 O O . GLY A 1 206 ? -13.227 1.871 3.395 1.00 49.59 206 GLY A O 1
ATOM 1548 N N . GLY A 1 207 ? -14.366 2.243 5.305 1.00 55.44 207 GLY A N 1
ATOM 1549 C CA . GLY A 1 207 ? -13.239 1.962 6.198 1.00 55.44 207 GLY A CA 1
ATOM 1550 C C . GLY A 1 207 ? -12.743 0.527 6.000 1.00 55.44 207 GLY A C 1
ATOM 1551 O O . GLY A 1 207 ? -13.525 -0.424 6.048 1.00 55.44 207 GLY A O 1
ATOM 1552 N N . ALA A 1 208 ? -11.455 0.381 5.709 1.00 54.91 208 ALA A N 1
ATOM 1553 C CA . ALA A 1 208 ? -10.804 -0.897 5.478 1.00 54.91 208 ALA A CA 1
ATOM 1554 C C . ALA A 1 208 ? -10.097 -1.352 6.760 1.00 54.91 208 ALA A C 1
ATOM 1556 O O . ALA A 1 208 ? -9.259 -0.625 7.285 1.00 54.91 208 ALA A O 1
ATOM 1557 N N . GLY A 1 209 ? -10.419 -2.550 7.254 1.00 64.50 209 GLY A N 1
ATOM 1558 C CA . GLY A 1 209 ? -9.796 -3.075 8.463 1.00 64.50 209 GLY A CA 1
ATOM 1559 C C . GLY A 1 209 ? -10.560 -4.218 9.130 1.00 64.50 209 GLY A C 1
ATOM 1560 O O . GLY A 1 209 ? -11.724 -4.467 8.816 1.00 64.50 209 GLY A O 1
ATOM 1561 N N . LEU A 1 210 ? -9.896 -4.910 10.054 1.00 68.12 210 LEU A N 1
ATOM 1562 C CA . LEU A 1 210 ? -10.446 -5.952 10.912 1.00 68.12 210 LEU A CA 1
ATOM 1563 C C . LEU A 1 210 ? -10.142 -5.595 12.372 1.00 68.12 210 LEU A C 1
ATOM 1565 O O . LEU A 1 210 ? -8.987 -5.407 12.749 1.00 68.12 210 LEU A O 1
ATOM 1569 N N . LEU A 1 211 ? -11.181 -5.489 13.197 1.00 79.00 211 LEU A N 1
ATOM 1570 C CA . LEU A 1 211 ? -11.053 -5.302 14.641 1.00 79.00 211 LEU A CA 1
ATOM 1571 C C . LEU A 1 211 ? -11.602 -6.545 15.338 1.00 79.00 211 LEU A C 1
ATOM 1573 O O . LEU A 1 211 ? -12.783 -6.862 15.193 1.00 79.00 211 LEU A O 1
ATOM 1577 N N . PHE A 1 212 ? -10.751 -7.236 16.090 1.00 82.75 212 PHE A N 1
ATOM 1578 C CA . PHE A 1 212 ? -11.172 -8.325 16.964 1.00 82.75 212 PHE A CA 1
ATOM 1579 C C . PHE A 1 212 ? -11.562 -7.759 18.329 1.00 82.75 212 PHE A C 1
ATOM 1581 O O . PHE A 1 212 ? -10.876 -6.896 18.873 1.00 82.75 212 PHE A O 1
ATOM 1588 N N . ILE A 1 213 ? -12.682 -8.231 18.868 1.00 88.00 213 ILE A N 1
ATOM 1589 C CA . ILE A 1 213 ? -13.195 -7.832 20.178 1.00 88.00 213 ILE A CA 1
ATOM 1590 C C . ILE A 1 213 ? -13.508 -9.116 20.924 1.00 88.00 213 ILE A C 1
ATOM 1592 O O . ILE A 1 213 ? -14.261 -9.946 20.416 1.00 88.00 213 ILE A O 1
ATOM 1596 N N . ASP A 1 214 ? -12.953 -9.249 22.118 1.00 89.06 214 ASP A N 1
ATOM 1597 C CA . ASP A 1 214 ? -13.233 -10.361 23.018 1.00 89.06 214 ASP A CA 1
ATOM 1598 C C . ASP A 1 214 ? -13.308 -9.853 24.467 1.00 89.06 214 ASP A C 1
ATOM 1600 O O . ASP A 1 214 ? -13.026 -8.679 24.731 1.00 89.06 214 ASP A O 1
ATOM 1604 N N . ASP A 1 215 ? -13.729 -10.715 25.393 1.00 89.00 215 ASP A N 1
ATOM 1605 C CA . ASP A 1 215 ? -13.704 -10.482 26.844 1.00 89.00 215 ASP A CA 1
ATOM 1606 C C . ASP A 1 215 ? -14.379 -9.171 27.300 1.00 89.00 215 ASP A C 1
ATOM 1608 O O . ASP A 1 215 ? -13.896 -8.450 28.182 1.00 89.00 215 ASP A O 1
ATOM 1612 N N . ILE A 1 216 ? -15.546 -8.851 26.727 1.00 89.31 216 ILE A N 1
ATOM 1613 C CA . ILE A 1 216 ? -16.346 -7.707 27.184 1.00 89.31 216 ILE A CA 1
ATOM 1614 C C . ILE A 1 216 ? -16.849 -7.984 28.607 1.00 89.31 216 ILE A C 1
ATOM 1616 O O . ILE A 1 216 ? -17.771 -8.772 28.821 1.00 89.31 216 ILE A O 1
ATOM 1620 N N . ALA A 1 217 ? -16.271 -7.280 29.579 1.00 88.75 217 ALA A N 1
ATOM 1621 C CA . ALA A 1 217 ? -16.593 -7.422 30.993 1.00 88.75 217 ALA A CA 1
ATOM 1622 C C . ALA A 1 217 ? -16.945 -6.079 31.648 1.00 88.75 217 ALA A C 1
ATOM 1624 O O . ALA A 1 217 ? -16.422 -5.022 31.293 1.00 88.75 217 ALA A O 1
ATOM 1625 N N . PHE A 1 218 ? -17.804 -6.131 32.669 1.00 84.94 218 PHE A N 1
ATOM 1626 C CA . PHE A 1 218 ? -18.076 -5.019 33.579 1.00 84.94 218 PHE A CA 1
ATOM 1627 C C . PHE A 1 218 ? -17.912 -5.499 35.024 1.00 84.94 218 PHE A C 1
ATOM 1629 O O . PHE A 1 218 ? -18.251 -6.632 35.357 1.00 84.94 218 PHE A O 1
ATOM 1636 N N . GLY A 1 219 ? -17.391 -4.648 35.905 1.00 82.44 219 GLY A N 1
ATOM 1637 C CA . GLY A 1 219 ? -17.169 -5.028 37.296 1.00 82.44 219 GLY A CA 1
ATOM 1638 C C . GLY A 1 219 ? -16.259 -4.062 38.038 1.00 82.44 219 GLY A C 1
ATOM 1639 O O . GLY A 1 219 ? -15.856 -3.022 37.516 1.00 82.44 219 GLY A O 1
ATOM 1640 N N . LYS A 1 220 ? -15.935 -4.408 39.284 1.00 74.94 220 LYS A N 1
ATOM 1641 C CA . LYS A 1 220 ? -14.880 -3.719 40.031 1.00 74.94 220 LYS A CA 1
ATOM 1642 C C . LYS A 1 220 ? -13.527 -4.284 39.587 1.00 74.94 220 LYS A C 1
ATOM 1644 O O . LYS A 1 220 ? -13.443 -5.498 39.400 1.00 74.94 220 LYS A O 1
ATOM 1649 N N . PRO A 1 221 ? -12.474 -3.458 39.450 1.00 64.50 221 PRO A N 1
ATOM 1650 C CA . PRO A 1 221 ? -11.123 -3.981 39.305 1.00 64.50 221 PRO A CA 1
ATOM 1651 C C . PRO A 1 221 ? -10.852 -4.959 40.449 1.00 64.50 221 PRO A C 1
ATOM 1653 O O . PRO A 1 221 ? -11.133 -4.631 41.605 1.00 64.50 221 PRO A O 1
ATOM 1656 N N . ALA A 1 222 ? -10.347 -6.155 40.142 1.00 61.72 222 ALA A N 1
ATOM 1657 C CA . ALA A 1 222 ? -9.857 -7.044 41.184 1.00 61.72 222 ALA A CA 1
ATOM 1658 C C . ALA A 1 222 ? -8.790 -6.284 41.990 1.00 61.72 222 ALA A C 1
ATOM 1660 O O . ALA A 1 222 ? -7.922 -5.632 41.401 1.00 61.72 222 ALA A O 1
ATOM 1661 N N . ALA A 1 223 ? -8.885 -6.311 43.322 1.00 60.34 223 ALA A N 1
ATOM 1662 C CA . ALA A 1 223 ? -7.797 -5.829 44.162 1.00 60.34 223 ALA A CA 1
ATOM 1663 C C . ALA A 1 223 ? -6.555 -6.648 43.790 1.00 60.34 223 ALA A C 1
ATOM 1665 O O . ALA A 1 223 ? -6.647 -7.874 43.741 1.00 60.34 223 ALA A O 1
ATOM 1666 N N . GLY A 1 224 ? -5.463 -5.969 43.429 1.00 56.84 224 GLY A N 1
ATOM 1667 C CA . GLY A 1 224 ? -4.270 -6.619 42.886 1.00 56.84 224 GLY A CA 1
ATOM 1668 C C . GLY A 1 224 ? -3.809 -7.775 43.771 1.00 56.84 224 GLY A C 1
ATOM 1669 O O . GLY A 1 224 ? -3.716 -7.612 44.989 1.00 56.84 224 GLY A O 1
ATOM 1670 N N . GLN A 1 225 ? -3.570 -8.927 43.148 1.00 37.19 225 GLN A N 1
ATOM 1671 C CA . GLN A 1 225 ? -2.672 -9.946 43.684 1.00 37.19 225 GLN A CA 1
ATOM 1672 C C . GLN A 1 225 ? -1.252 -9.620 43.236 1.00 37.19 225 GLN A C 1
ATOM 1674 O O . GLN A 1 225 ? -1.111 -9.144 42.084 1.00 37.19 225 GLN A O 1
#

Sequence (225 aa):
SWDTPQNWTVNGADTLSLYFRGYPTAFLENADGSITMGAGGADIWGNADQFRFAYKQLSGDGSIIARVDSMVAANAWTKVGVTIRENLEAGSRHAMVAVTPSNGVTFLNRATTDGASTQINQTGLAAPYWVKLTRTGNDPGALYLTLEDKSGHKKTVTHSDPQAVTAADWQQWKIPLSQFSSGGVNVSAIKTMILGVDNRSNPASGGAGLLFIDDIAFGKPAAGQ